Protein AF-A0A0Q7YB09-F1 (afdb_monomer_lite)

pLDDT: mean 86.21, std 12.87, range [39.22, 96.62]

Radius of gyration: 29.35 Å; chains: 1; bounding box: 60×36×76 Å

Foldseek 3Di:
DFLVVVCVVLVHDSVVVVVCCVLVLADFDDDDPTTHGDPVRVVSSVQVSVCVVLVHDPVLSSVLVVQLVVDPDPVSNVVSVVVSSVVSVVVVVVVVVVVVVVVVQVCLLVVLCVVDPVPPPPDDQPQDPLLLLLLVVVVVPDDQPRSCVVSVHDSVVNVVSFVVLCVSSVHDGSVSSSVSCVVVVVDDD

Secondary structure (DSSP, 8-state):
--HHHHHHHHT--HHHHHHHHHTTS---EEETTEEE--HHHHHHHHHHHHHHHTT--HHHHHHHHHHHHH-SSHHHHHHHHHHHHHHHHHHHHHHHHHHHHHHHHHHHHHHHHHS-S--TTS------HHHHHHHHHHHTT--SHHHHHHTT--HHHHHHHHHHHHHHTT-SSHHHHHHHHHHTTSS--

Sequence (189 aa):
MAIAEMADLFGVTHRTLHFYEEKGLISPHRLGAMRVYGVDCIRRMSIISACREMGLSLASIQELMLQIADAQTQQEADLLFKTALETRKRELASELSTLHRQLQQIRTFTDGVNHGIPRKDECLPALTDQERDCLLLLTEGYKGAPLAERLGISGTQLIDLEEQLIAKLEVANRYQAAAKALILGILTH

Structure (mmCIF, N/CA/C/O backbone):
data_AF-A0A0Q7YB09-F1
#
_entry.id   AF-A0A0Q7YB09-F1
#
loop_
_atom_site.group_PDB
_atom_site.id
_atom_site.type_symbol
_atom_site.label_atom_id
_atom_site.label_alt_id
_atom_site.label_comp_id
_atom_site.label_asym_id
_atom_site.label_entity_id
_atom_site.label_seq_id
_atom_site.pdbx_PDB_ins_code
_atom_site.Cartn_x
_atom_site.Cartn_y
_atom_site.Cartn_z
_atom_site.occupancy
_atom_site.B_iso_or_equiv
_atom_site.auth_seq_id
_atom_site.auth_comp_id
_atom_site.auth_asym_id
_atom_site.auth_atom_id
_atom_site.pdbx_PDB_model_num
ATOM 1 N N . MET A 1 1 ? -23.264 -6.427 21.594 1.00 89.38 1 MET A N 1
ATOM 2 C CA . MET A 1 1 ? -23.641 -7.113 20.341 1.00 89.38 1 MET A CA 1
ATOM 3 C C . MET A 1 1 ? -22.858 -8.405 20.192 1.00 89.38 1 MET A C 1
ATOM 5 O O . MET A 1 1 ? -21.741 -8.489 20.708 1.00 89.38 1 MET A O 1
ATOM 9 N N . ALA A 1 2 ? -23.449 -9.411 19.552 1.00 93.12 2 ALA A N 1
ATOM 10 C CA . ALA A 1 2 ? -22.780 -10.680 19.251 1.00 93.12 2 ALA A CA 1
ATOM 11 C C . ALA A 1 2 ? -21.800 -10.534 18.067 1.00 93.12 2 ALA A C 1
ATOM 13 O O . ALA A 1 2 ? -21.778 -9.509 17.389 1.00 93.12 2 ALA A O 1
ATOM 14 N N . ILE A 1 3 ? -20.986 -11.564 17.806 1.00 92.69 3 ILE A N 1
ATOM 15 C CA . ILE A 1 3 ? -20.007 -11.542 16.702 1.00 92.69 3 ILE A CA 1
ATOM 16 C C . ILE A 1 3 ? -20.653 -11.393 15.319 1.00 92.69 3 ILE A C 1
ATOM 18 O O . ILE A 1 3 ? -20.106 -10.677 14.489 1.00 92.69 3 ILE A O 1
ATOM 22 N N . ALA A 1 4 ? -21.815 -12.016 15.097 1.00 93.44 4 ALA A N 1
ATOM 23 C CA . ALA A 1 4 ? -22.544 -11.929 13.832 1.00 93.44 4 ALA A CA 1
ATOM 24 C C . ALA A 1 4 ? -23.038 -10.501 13.568 1.00 93.44 4 ALA A C 1
ATOM 26 O O . ALA A 1 4 ? -22.717 -9.919 12.542 1.00 93.44 4 ALA A O 1
ATOM 27 N N . GLU A 1 5 ? -23.693 -9.884 14.555 1.00 94.25 5 GLU A N 1
ATOM 28 C CA . GLU A 1 5 ? -24.150 -8.489 14.470 1.00 94.25 5 GLU A CA 1
ATOM 29 C C . GLU A 1 5 ? -22.991 -7.517 14.205 1.00 94.25 5 GLU A C 1
ATOM 31 O O . GLU A 1 5 ? -23.117 -6.598 13.403 1.00 94.25 5 GLU A O 1
ATOM 36 N N . MET A 1 6 ? -21.846 -7.727 14.864 1.00 94.06 6 MET A N 1
ATOM 37 C CA . MET A 1 6 ? -20.648 -6.908 14.663 1.00 94.06 6 MET A CA 1
ATOM 38 C C . MET A 1 6 ? -20.078 -7.070 13.247 1.00 94.06 6 MET A C 1
ATOM 40 O O . MET A 1 6 ? -19.637 -6.100 12.634 1.00 94.06 6 MET A O 1
ATOM 44 N N . ALA A 1 7 ? -20.060 -8.300 12.739 1.00 94.62 7 ALA A N 1
ATOM 45 C CA . ALA A 1 7 ? -19.576 -8.624 11.406 1.00 94.62 7 ALA A CA 1
ATOM 46 C C . ALA A 1 7 ? -20.457 -7.986 10.328 1.00 94.62 7 ALA A C 1
ATOM 48 O O . ALA A 1 7 ? -19.935 -7.305 9.446 1.00 94.62 7 ALA A O 1
ATOM 49 N N . ASP A 1 8 ? -21.775 -8.124 10.466 1.00 95.56 8 ASP A N 1
ATOM 50 C CA . ASP A 1 8 ? -22.757 -7.548 9.550 1.00 95.56 8 ASP A CA 1
ATOM 51 C C . ASP A 1 8 ? -22.710 -6.014 9.564 1.00 95.56 8 ASP A C 1
ATOM 53 O O . ASP A 1 8 ? -22.704 -5.387 8.506 1.00 95.56 8 ASP A O 1
ATOM 57 N N . LEU A 1 9 ? -22.592 -5.400 10.748 1.00 94.38 9 LEU A N 1
ATOM 58 C CA . LEU A 1 9 ? -22.543 -3.943 10.902 1.00 94.38 9 LEU A CA 1
ATOM 59 C C . LEU A 1 9 ? -21.358 -3.301 10.166 1.00 94.38 9 LEU A C 1
ATOM 61 O O . LEU A 1 9 ? -21.499 -2.218 9.604 1.00 94.38 9 LEU A O 1
ATOM 65 N N . PHE A 1 10 ? -20.193 -3.952 10.183 1.00 93.94 10 PHE A N 1
ATOM 66 C CA . PHE A 1 10 ? -18.971 -3.446 9.549 1.00 93.94 10 PHE A CA 1
ATOM 67 C C . PHE A 1 10 ? -18.668 -4.112 8.199 1.00 93.94 10 PHE A C 1
ATOM 69 O O . PHE A 1 10 ? -17.625 -3.836 7.608 1.00 93.94 10 PHE A O 1
ATOM 76 N N . GLY A 1 11 ? -19.543 -4.999 7.713 1.00 93.75 11 GLY A N 1
ATOM 77 C CA . GLY A 1 11 ? -19.341 -5.734 6.462 1.00 93.75 11 GLY A CA 1
ATOM 78 C C . GLY A 1 11 ? -18.066 -6.585 6.448 1.00 93.75 11 GLY A C 1
ATOM 79 O O . GLY A 1 11 ? -17.420 -6.724 5.408 1.00 93.75 11 GLY A O 1
ATOM 80 N N . VAL A 1 12 ? -17.658 -7.126 7.599 1.00 94.00 12 VAL A N 1
ATOM 81 C CA . VAL A 1 12 ? -16.441 -7.939 7.747 1.00 94.00 12 VAL A CA 1
ATOM 82 C C . VAL A 1 12 ? -16.778 -9.374 8.121 1.00 94.00 12 VAL A C 1
ATOM 84 O O . VAL A 1 12 ? -17.826 -9.666 8.675 1.00 94.00 12 VAL A O 1
ATOM 87 N N . THR A 1 13 ? -15.863 -10.305 7.863 1.00 94.69 13 THR A N 1
ATOM 88 C CA . THR A 1 13 ? -16.074 -11.705 8.257 1.00 94.69 13 THR A CA 1
ATOM 89 C C . THR A 1 13 ? -15.804 -11.920 9.750 1.00 94.69 13 THR A C 1
ATOM 91 O O . THR A 1 13 ? -15.009 -11.202 10.361 1.00 94.69 13 THR A O 1
ATOM 94 N N . HIS A 1 14 ? -16.354 -12.993 10.330 1.00 94.88 14 HIS A N 1
ATOM 95 C CA . HIS A 1 14 ? -15.996 -13.419 11.693 1.00 94.88 14 HIS A CA 1
ATOM 96 C C . HIS A 1 14 ? -14.483 -13.645 11.840 1.00 94.88 14 HIS A C 1
ATOM 98 O O . HIS A 1 14 ? -13.890 -13.291 12.857 1.00 94.88 14 HIS A O 1
ATOM 104 N N . ARG A 1 15 ? -13.838 -14.184 10.794 1.00 94.56 15 ARG A N 1
ATOM 105 C CA . ARG A 1 15 ? -12.382 -14.376 10.748 1.00 94.56 15 ARG A CA 1
ATOM 106 C C . ARG A 1 15 ? -11.638 -13.047 10.879 1.00 94.56 15 ARG A C 1
ATOM 108 O O . ARG A 1 15 ? -10.638 -12.990 11.583 1.00 94.56 15 ARG A O 1
ATOM 115 N N . THR A 1 16 ? -12.129 -11.987 10.242 1.00 93.31 16 THR A N 1
ATOM 116 C CA . THR A 1 16 ? -11.556 -10.639 10.351 1.00 93.31 16 THR A CA 1
ATOM 117 C C . THR A 1 16 ? -11.673 -10.099 11.776 1.00 93.31 16 THR A C 1
ATOM 119 O O . THR A 1 16 ? -10.701 -9.560 12.296 1.00 93.31 16 THR A O 1
ATOM 122 N N . LEU A 1 17 ? -12.819 -10.293 12.436 1.00 93.69 17 LEU A N 1
ATOM 123 C CA . LEU A 1 17 ? -12.999 -9.883 13.832 1.00 93.69 17 LEU A CA 1
ATOM 124 C C . LEU A 1 17 ? -12.071 -10.648 14.784 1.00 93.69 17 LEU A C 1
ATOM 126 O O . LEU A 1 17 ? -11.460 -10.032 15.652 1.00 93.69 17 LEU A O 1
ATOM 130 N N . HIS A 1 18 ? -11.916 -11.963 14.604 1.00 93.38 18 HIS A N 1
ATOM 131 C CA . HIS A 1 18 ? -10.950 -12.748 15.381 1.00 93.38 18 HIS A CA 1
ATOM 132 C C . HIS A 1 18 ? -9.518 -12.290 15.146 1.00 93.38 18 HIS A C 1
ATOM 134 O O . HIS A 1 18 ? -8.753 -12.137 16.088 1.00 93.38 18 HIS A O 1
ATOM 140 N N . PHE A 1 19 ? -9.168 -12.001 13.901 1.00 92.81 19 PHE A N 1
ATOM 141 C CA . PHE A 1 19 ? -7.850 -11.490 13.575 1.00 92.81 19 PHE A CA 1
ATOM 142 C C . PHE A 1 19 ? -7.581 -10.116 14.214 1.00 92.81 19 PHE A C 1
ATOM 144 O O . PHE A 1 19 ? -6.486 -9.869 14.710 1.00 92.81 19 PHE A O 1
ATOM 151 N N . TYR A 1 20 ? -8.572 -9.223 14.269 1.00 93.50 20 TYR A N 1
ATOM 152 C CA . TYR A 1 20 ? -8.436 -7.948 14.981 1.00 93.50 20 TYR A CA 1
ATOM 153 C C . TYR A 1 20 ? -8.354 -8.121 16.502 1.00 93.50 20 TYR A C 1
ATOM 155 O O . TYR A 1 20 ? -7.629 -7.370 17.151 1.00 93.50 20 TYR A O 1
ATOM 163 N N . GLU A 1 21 ? -9.041 -9.117 17.065 1.00 92.44 21 GLU A N 1
ATOM 164 C CA . GLU A 1 21 ? -8.891 -9.520 18.471 1.00 92.44 21 GLU A CA 1
ATOM 165 C C . GLU A 1 21 ? -7.461 -10.018 18.746 1.00 92.44 21 GLU A C 1
ATOM 167 O O . GLU A 1 21 ? -6.806 -9.528 19.661 1.00 92.44 21 GLU A O 1
ATOM 172 N N . GLU A 1 22 ? -6.927 -10.910 17.906 1.00 91.94 22 GLU A N 1
ATOM 173 C CA . GLU A 1 22 ? -5.553 -11.429 18.009 1.00 91.94 22 GLU A CA 1
ATOM 174 C C . GLU A 1 22 ? -4.489 -10.330 17.886 1.00 91.94 22 GLU A C 1
ATOM 176 O O . GLU A 1 22 ? -3.437 -10.401 18.520 1.00 91.94 22 GLU A O 1
ATOM 181 N N . LYS A 1 23 ? -4.755 -9.296 17.081 1.00 89.38 23 LYS A N 1
ATOM 182 C CA . LYS A 1 23 ? -3.875 -8.129 16.925 1.00 89.38 23 LYS A CA 1
ATOM 183 C C . LYS A 1 23 ? -4.052 -7.069 18.015 1.00 89.38 23 LYS A C 1
ATOM 185 O O . LYS A 1 23 ? -3.394 -6.035 17.950 1.00 89.38 23 LYS A O 1
ATOM 190 N N . GLY A 1 24 ? -4.926 -7.295 18.999 1.00 89.81 24 GLY A N 1
ATOM 191 C CA . GLY A 1 24 ? -5.198 -6.336 20.076 1.00 89.81 24 GLY A CA 1
ATOM 192 C C . GLY A 1 24 ? -5.884 -5.051 19.598 1.00 89.81 24 GLY A C 1
ATOM 193 O O . GLY A 1 24 ? -5.914 -4.046 20.308 1.00 89.81 24 GLY A O 1
ATOM 194 N N . LEU A 1 25 ? -6.438 -5.055 18.384 1.00 90.81 25 LEU A N 1
ATOM 195 C CA . LEU A 1 25 ? -7.141 -3.907 17.821 1.00 90.81 25 LEU A CA 1
ATOM 196 C C . LEU A 1 25 ? -8.531 -3.751 18.432 1.00 90.81 25 LEU A C 1
ATOM 198 O O . LEU A 1 25 ? -9.004 -2.626 18.578 1.00 90.81 25 LEU A O 1
ATOM 202 N N . ILE A 1 26 ? -9.161 -4.858 18.823 1.00 92.62 26 ILE A N 1
ATOM 203 C CA . ILE A 1 26 ? -10.440 -4.884 19.533 1.00 92.62 26 ILE A CA 1
ATOM 204 C C . ILE A 1 26 ? -10.379 -5.876 20.693 1.00 92.62 26 ILE A C 1
ATOM 206 O O . ILE A 1 26 ? -9.736 -6.915 20.588 1.00 92.62 26 ILE A O 1
ATOM 210 N N . SER A 1 27 ? -11.100 -5.574 21.771 1.00 91.50 27 SER A N 1
ATOM 211 C CA . SER A 1 27 ? -11.099 -6.388 22.992 1.00 91.50 27 SER A CA 1
ATOM 212 C C . SER A 1 27 ? -12.538 -6.691 23.423 1.00 91.50 27 SER A C 1
ATOM 214 O O . SER A 1 27 ? -13.100 -5.974 24.258 1.00 91.50 27 SER A O 1
ATOM 216 N N . PRO A 1 28 ? -13.189 -7.711 22.829 1.00 92.56 28 PRO A N 1
ATOM 217 C CA . PRO A 1 28 ? -14.539 -8.096 23.216 1.00 92.56 28 PRO A CA 1
ATOM 218 C C . PRO A 1 28 ? -14.565 -8.662 24.637 1.00 92.56 28 PRO A C 1
ATOM 220 O O . PRO A 1 28 ? -13.621 -9.302 25.097 1.00 92.56 28 PRO A O 1
ATOM 223 N N . HIS A 1 29 ? -15.686 -8.470 25.322 1.00 92.25 29 HIS A N 1
ATOM 224 C CA . HIS A 1 29 ? -15.932 -9.094 26.618 1.00 92.25 29 HIS A CA 1
ATOM 225 C C . HIS A 1 29 ? -16.456 -10.515 26.408 1.00 92.25 29 HIS A C 1
ATOM 227 O O . HIS A 1 29 ? -17.055 -10.819 25.375 1.00 92.25 29 HIS A O 1
ATOM 233 N N . ARG A 1 30 ? -16.248 -11.404 27.380 1.00 90.88 30 ARG A N 1
ATOM 234 C CA . ARG A 1 30 ? -16.788 -12.768 27.329 1.00 90.88 30 ARG A CA 1
ATOM 235 C C . ARG A 1 30 ? -17.925 -12.924 28.327 1.00 90.88 30 ARG A C 1
ATOM 237 O O . ARG A 1 30 ? -17.743 -12.686 29.515 1.00 90.88 30 ARG A O 1
ATOM 244 N N . LEU A 1 31 ? -19.083 -13.349 27.833 1.00 90.12 31 LEU A N 1
ATOM 245 C CA . LEU A 1 31 ? -20.226 -13.789 28.631 1.00 90.12 31 LEU A CA 1
ATOM 246 C C . LEU A 1 31 ? -20.380 -15.297 28.415 1.00 90.12 31 LEU A C 1
ATOM 248 O O . LEU A 1 31 ? -20.936 -15.753 27.414 1.00 90.12 31 LEU A O 1
ATOM 252 N N . GLY A 1 32 ? -19.784 -16.075 29.324 1.00 90.19 32 GLY A N 1
ATOM 253 C CA . GLY A 1 32 ? -19.618 -17.519 29.159 1.00 90.19 32 GLY A CA 1
ATOM 254 C C . GLY A 1 32 ? -18.748 -17.843 27.941 1.00 90.19 32 GLY A C 1
ATOM 255 O O . GLY A 1 32 ? -17.608 -17.389 27.842 1.00 90.19 32 GLY A O 1
ATOM 256 N N . ALA A 1 33 ? -19.298 -18.608 26.996 1.00 87.31 33 ALA A N 1
ATOM 257 C CA . ALA A 1 33 ? -18.631 -18.939 25.735 1.00 87.31 33 ALA A CA 1
ATOM 258 C C . ALA A 1 33 ? -18.785 -17.855 24.647 1.00 87.31 33 ALA A C 1
ATOM 260 O O . ALA A 1 33 ? -18.117 -17.922 23.614 1.00 87.31 33 ALA A O 1
ATOM 261 N N . MET A 1 34 ? -19.659 -16.860 24.850 1.00 88.38 34 MET A N 1
ATOM 262 C CA . MET A 1 34 ? -20.001 -15.878 23.821 1.00 88.38 34 MET A CA 1
ATOM 263 C C . MET A 1 34 ? -19.153 -14.608 23.930 1.00 88.38 34 MET A C 1
ATOM 265 O O . MET A 1 34 ? -18.986 -14.043 25.012 1.00 88.38 34 MET A O 1
ATOM 269 N N . ARG A 1 35 ? -18.654 -14.125 22.784 1.00 90.81 35 ARG A N 1
ATOM 270 C CA . ARG A 1 35 ? -18.026 -12.802 22.659 1.00 90.81 35 ARG A CA 1
ATOM 271 C C . ARG A 1 35 ? -19.097 -11.728 22.551 1.00 90.81 35 ARG A C 1
ATOM 273 O O . ARG A 1 35 ? -19.989 -11.824 21.710 1.00 90.81 35 ARG A O 1
ATOM 280 N N . VAL A 1 36 ? -18.963 -10.697 23.371 1.00 93.12 36 VAL A N 1
ATOM 281 C CA . VAL A 1 36 ? -19.842 -9.537 23.396 1.00 93.12 36 VAL A CA 1
ATOM 282 C C . VAL A 1 36 ? -19.013 -8.294 23.120 1.00 93.12 36 VAL A C 1
ATOM 284 O O . VAL A 1 36 ? -18.123 -7.923 23.884 1.00 93.12 36 VAL A O 1
ATOM 287 N N . TYR A 1 37 ? -19.315 -7.651 21.999 1.00 92.56 37 TYR A N 1
ATOM 288 C CA . TYR A 1 37 ? -18.698 -6.397 21.593 1.00 92.56 37 TYR A CA 1
ATOM 289 C C . TYR A 1 37 ? -19.506 -5.246 22.198 1.00 92.56 37 TYR A C 1
ATOM 291 O O . TYR A 1 37 ? -20.724 -5.150 22.001 1.00 92.56 37 TYR A O 1
ATOM 299 N N . GLY A 1 38 ? -18.828 -4.425 22.997 1.00 93.50 38 GLY A N 1
ATOM 300 C CA . GLY A 1 38 ? -19.380 -3.213 23.598 1.00 93.50 38 GLY A CA 1
ATOM 301 C C . GLY A 1 38 ? -19.179 -1.986 22.711 1.00 93.50 38 GLY A C 1
ATOM 302 O O . GLY A 1 38 ? -18.614 -2.072 21.620 1.00 93.50 38 GLY A O 1
ATOM 303 N N . VAL A 1 39 ? -19.601 -0.825 23.212 1.00 92.88 39 VAL A N 1
ATOM 304 C CA . VAL A 1 39 ? -19.512 0.457 22.492 1.00 92.88 39 VAL A CA 1
ATOM 305 C C . VAL A 1 39 ? -18.071 0.802 22.109 1.00 92.88 39 VAL A C 1
ATOM 307 O O . VAL A 1 39 ? -17.836 1.292 21.007 1.00 92.88 39 VAL A O 1
ATOM 310 N N . ASP A 1 40 ? -17.093 0.483 22.956 1.00 90.88 40 ASP A N 1
ATOM 311 C CA . ASP A 1 40 ? -15.680 0.758 22.671 1.00 90.88 40 ASP A CA 1
ATOM 312 C C . ASP A 1 40 ? -15.158 -0.042 21.475 1.00 90.88 40 ASP A C 1
ATOM 314 O O . ASP A 1 40 ? -14.423 0.486 20.643 1.00 90.88 40 ASP A O 1
ATOM 318 N N . CYS A 1 41 ? -15.590 -1.299 21.331 1.00 93.31 41 CYS A N 1
ATOM 319 C CA . CYS A 1 41 ? -15.244 -2.114 20.166 1.00 93.31 41 CYS A CA 1
ATOM 320 C C . CYS A 1 41 ? -15.832 -1.523 18.881 1.00 93.31 41 CYS A C 1
ATOM 322 O O . CYS A 1 41 ? -15.154 -1.516 17.858 1.00 93.31 41 CYS A O 1
ATOM 324 N N . ILE A 1 42 ? -17.062 -1.000 18.942 1.00 93.69 42 ILE A N 1
ATOM 325 C CA . ILE A 1 42 ? -17.715 -0.332 17.808 1.00 93.69 42 ILE A CA 1
ATOM 326 C C . 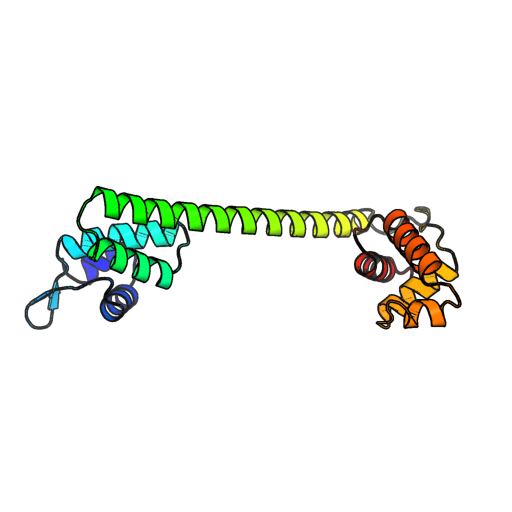ILE A 1 42 ? -16.930 0.922 17.425 1.00 93.69 42 ILE A C 1
ATOM 328 O O . ILE A 1 42 ? -16.555 1.063 16.268 1.00 93.69 42 ILE A O 1
ATOM 332 N N . ARG A 1 43 ? -16.604 1.790 18.394 1.00 91.94 43 ARG A N 1
ATOM 333 C CA . ARG A 1 43 ? -15.820 3.012 18.147 1.00 91.94 43 ARG A CA 1
ATOM 334 C C . ARG A 1 43 ? -14.468 2.698 17.509 1.00 91.94 43 ARG A C 1
ATOM 336 O O . ARG A 1 43 ? -14.103 3.318 16.514 1.00 91.94 43 ARG A O 1
ATOM 343 N N . ARG A 1 44 ? -13.745 1.707 18.042 1.00 92.38 44 ARG A N 1
ATOM 344 C CA . ARG A 1 44 ? -12.456 1.269 17.482 1.00 92.38 44 ARG A CA 1
ATOM 345 C C . ARG A 1 44 ? -12.621 0.719 16.067 1.00 92.38 44 ARG A C 1
ATOM 347 O O . ARG A 1 44 ? -11.836 1.065 15.192 1.00 92.38 44 ARG A O 1
ATOM 354 N N . MET A 1 45 ? -13.660 -0.073 15.815 1.00 94.56 45 MET A N 1
ATOM 355 C CA . MET A 1 45 ? -13.934 -0.615 14.482 1.00 94.56 45 MET A CA 1
ATOM 356 C C . MET A 1 45 ? -14.323 0.446 13.460 1.00 94.56 45 MET A C 1
ATOM 358 O O . MET A 1 45 ? -13.889 0.346 12.317 1.00 94.56 45 MET A O 1
ATOM 362 N N . SER A 1 46 ? -15.044 1.495 13.858 1.00 93.50 46 SER A N 1
ATOM 363 C CA . SER A 1 46 ? -15.315 2.643 12.986 1.00 93.50 46 SER A CA 1
ATOM 364 C C . SER A 1 46 ? -14.024 3.314 12.517 1.00 93.50 46 SER A C 1
ATOM 366 O O . SER A 1 46 ? -13.875 3.584 11.328 1.00 93.50 46 SER A O 1
ATOM 368 N N . ILE A 1 47 ? -13.064 3.514 13.426 1.00 92.44 47 ILE A N 1
ATOM 369 C CA . ILE A 1 47 ? -11.758 4.096 13.088 1.00 92.44 47 ILE A CA 1
ATOM 370 C C . ILE A 1 47 ? -10.976 3.153 12.166 1.00 92.44 47 ILE A C 1
ATOM 372 O O . ILE A 1 47 ? -10.497 3.574 11.115 1.00 92.44 47 ILE A O 1
ATOM 376 N N . ILE A 1 48 ? -10.889 1.866 12.520 1.00 93.88 48 ILE A N 1
ATOM 377 C CA . ILE A 1 48 ? -10.170 0.862 11.721 1.00 93.88 48 ILE A CA 1
ATOM 378 C C . ILE A 1 48 ? -10.752 0.775 10.304 1.00 93.88 48 ILE A C 1
ATOM 380 O O . ILE A 1 48 ? -9.987 0.736 9.341 1.00 93.88 48 ILE A O 1
ATOM 384 N N . SER A 1 49 ? -12.082 0.767 10.161 1.00 93.62 49 SER A N 1
ATOM 385 C CA . SER A 1 49 ? -12.746 0.717 8.853 1.00 93.62 49 SER A CA 1
ATOM 386 C C . SER A 1 49 ? -12.403 1.942 8.009 1.00 93.62 49 SER A C 1
ATOM 388 O O . SER A 1 49 ? -11.923 1.785 6.889 1.00 93.62 49 SER A O 1
ATOM 390 N N . ALA A 1 50 ? -12.537 3.146 8.574 1.00 92.25 50 ALA A N 1
ATOM 391 C CA . ALA A 1 50 ? -12.221 4.389 7.873 1.00 92.25 50 ALA A CA 1
ATOM 392 C C . ALA A 1 50 ? -10.750 4.446 7.424 1.00 92.25 50 ALA A C 1
ATOM 394 O O . ALA A 1 50 ? -10.456 4.776 6.276 1.00 92.25 50 ALA A O 1
ATOM 395 N N . CYS A 1 51 ? -9.808 4.059 8.291 1.00 93.81 51 CYS A N 1
ATOM 396 C CA . CYS A 1 51 ? -8.392 4.012 7.925 1.00 93.81 51 CYS A CA 1
ATOM 397 C C . CYS A 1 51 ? -8.112 2.996 6.809 1.00 93.81 51 CYS A C 1
ATOM 399 O O . CYS A 1 51 ? -7.318 3.270 5.908 1.00 93.81 51 CYS A O 1
ATOM 401 N N . ARG A 1 52 ? -8.762 1.827 6.843 1.00 93.44 52 ARG A N 1
ATOM 402 C CA . ARG A 1 52 ? -8.613 0.812 5.792 1.00 93.44 52 ARG A CA 1
ATOM 403 C C . ARG A 1 52 ? -9.165 1.277 4.451 1.00 93.44 52 ARG A C 1
ATOM 405 O O . ARG A 1 52 ? -8.537 1.005 3.432 1.00 93.44 52 ARG A O 1
ATOM 412 N N . GLU A 1 53 ? -10.294 1.977 4.443 1.00 91.88 53 GLU A N 1
ATOM 413 C CA . GLU A 1 53 ? -10.863 2.578 3.229 1.00 91.88 53 GLU A CA 1
ATOM 414 C C . GLU A 1 53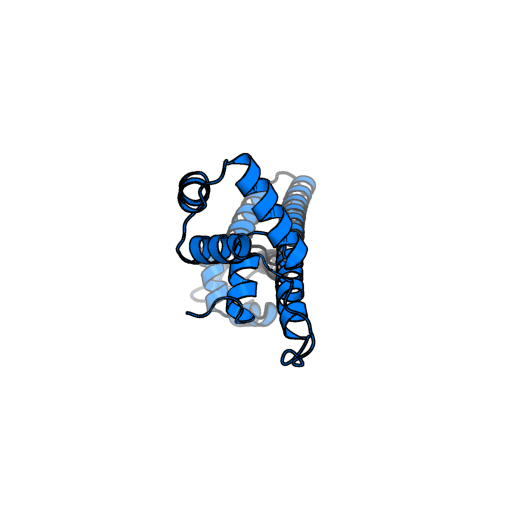 ? -9.931 3.636 2.624 1.00 91.88 53 GLU A C 1
ATOM 416 O O . GLU A 1 53 ? -9.798 3.722 1.407 1.00 91.88 53 GLU A O 1
ATOM 421 N N . MET A 1 54 ? -9.197 4.371 3.464 1.00 93.25 54 MET A N 1
ATOM 422 C CA . MET A 1 54 ? -8.144 5.309 3.042 1.00 93.25 54 MET A CA 1
ATOM 423 C C . MET A 1 54 ? -6.834 4.612 2.620 1.00 93.25 54 MET A C 1
ATOM 425 O O . MET A 1 54 ? -5.842 5.267 2.290 1.00 93.25 54 MET A O 1
ATOM 429 N N . GLY A 1 55 ? -6.804 3.279 2.633 1.00 92.75 55 GLY A N 1
ATOM 430 C CA . GLY A 1 55 ? -5.661 2.482 2.207 1.00 92.75 55 GLY A CA 1
ATOM 431 C C . GLY A 1 55 ? -4.510 2.446 3.209 1.00 92.75 55 GLY A C 1
ATOM 432 O O . GLY A 1 55 ? -3.389 2.138 2.808 1.00 92.75 55 GLY A O 1
ATOM 433 N N . LEU A 1 56 ? -4.742 2.763 4.489 1.00 94.50 56 LEU A N 1
ATOM 434 C CA . LEU A 1 56 ? -3.726 2.549 5.517 1.00 94.50 56 LEU A CA 1
ATOM 435 C C . LEU A 1 56 ? -3.521 1.048 5.733 1.00 94.50 56 LEU A C 1
ATOM 437 O O . LEU A 1 56 ? -4.472 0.260 5.790 1.00 94.50 56 LEU A O 1
ATOM 441 N N . SER A 1 57 ? -2.258 0.656 5.895 1.00 92.69 57 SER A N 1
ATOM 442 C CA . SER A 1 57 ? -1.916 -0.718 6.244 1.00 92.69 57 SER A CA 1
ATOM 443 C C . SER A 1 57 ? -2.394 -1.045 7.659 1.00 92.69 57 SER A C 1
ATOM 445 O O . SER A 1 57 ? -2.462 -0.177 8.531 1.00 92.69 57 SER A O 1
ATOM 447 N N . LEU A 1 58 ? -2.678 -2.320 7.924 1.00 90.81 58 LEU A N 1
ATOM 448 C CA . LEU A 1 58 ? -3.077 -2.738 9.266 1.00 90.81 58 LEU A CA 1
ATOM 449 C C . LEU A 1 58 ? -1.989 -2.473 10.316 1.00 90.81 58 LEU A C 1
ATOM 451 O O . LEU A 1 58 ? -2.319 -2.159 11.453 1.00 90.81 58 LEU A O 1
ATOM 455 N N . ALA A 1 59 ? -0.713 -2.587 9.935 1.00 92.44 59 ALA A N 1
ATOM 456 C CA . ALA A 1 59 ? 0.405 -2.305 10.831 1.00 92.44 59 ALA A CA 1
ATOM 457 C C . ALA A 1 59 ? 0.402 -0.828 11.249 1.00 92.44 59 ALA A C 1
ATOM 459 O O . ALA A 1 59 ? 0.439 -0.526 12.437 1.00 92.44 59 ALA A O 1
ATOM 460 N N . SER A 1 60 ? 0.217 0.079 10.284 1.00 93.62 60 SER A N 1
ATOM 461 C CA . SER A 1 60 ? 0.099 1.519 10.542 1.00 93.62 60 SER A CA 1
ATOM 462 C C . SER A 1 60 ? -1.117 1.849 11.409 1.00 93.62 60 SER A C 1
ATOM 464 O O . SER A 1 60 ? -1.033 2.694 12.293 1.00 93.62 60 SER A O 1
ATOM 466 N N . ILE A 1 61 ? -2.248 1.167 11.190 1.00 94.19 61 ILE A N 1
ATOM 467 C CA . ILE A 1 61 ? -3.441 1.325 12.033 1.00 94.19 61 ILE A CA 1
ATOM 468 C C . ILE A 1 61 ? -3.153 0.853 13.462 1.00 94.19 61 ILE A C 1
ATOM 470 O O . ILE A 1 61 ? -3.559 1.512 14.412 1.00 94.19 61 ILE A O 1
ATOM 474 N N . GLN A 1 62 ? -2.451 -0.268 13.632 1.00 92.75 62 GLN A N 1
ATOM 475 C CA . GLN A 1 62 ? -2.091 -0.782 14.951 1.00 92.75 62 GLN A CA 1
ATOM 476 C C . GLN A 1 62 ? -1.187 0.193 15.711 1.00 92.75 62 GLN A C 1
ATOM 478 O O . GLN A 1 62 ? -1.479 0.505 16.862 1.00 92.75 62 GLN A O 1
ATOM 483 N N . GLU A 1 63 ? -0.143 0.710 15.065 1.00 93.19 63 GLU A N 1
ATOM 484 C CA . GLU A 1 63 ? 0.748 1.721 15.645 1.00 93.19 63 GLU A CA 1
ATOM 485 C C . GLU A 1 63 ? -0.012 2.996 16.020 1.00 93.19 63 GLU A C 1
ATOM 487 O O . GLU A 1 63 ? 0.107 3.477 17.145 1.00 93.19 63 GLU A O 1
ATOM 492 N N . LEU A 1 64 ? -0.862 3.497 15.121 1.00 93.38 64 LEU A N 1
ATOM 493 C CA . LEU A 1 64 ? -1.682 4.678 15.373 1.00 93.38 64 LEU A CA 1
ATOM 494 C C . LEU A 1 64 ? -2.625 4.476 16.565 1.00 93.38 64 LEU A C 1
ATOM 496 O O . LEU A 1 64 ? -2.742 5.346 17.423 1.00 93.38 64 LEU A O 1
ATOM 500 N N . MET A 1 65 ? -3.284 3.318 16.647 1.00 91.50 65 MET A N 1
ATOM 501 C CA . MET A 1 65 ? -4.191 3.002 17.752 1.00 91.50 65 MET A CA 1
ATOM 502 C C . MET A 1 65 ? -3.460 2.852 19.091 1.00 91.50 65 MET A C 1
ATOM 504 O O . MET A 1 65 ? -4.059 3.148 20.123 1.00 91.50 65 MET A O 1
ATOM 508 N N . LEU A 1 66 ? -2.200 2.402 19.089 1.00 91.44 66 LEU A N 1
ATOM 509 C CA . LEU A 1 66 ? -1.353 2.373 20.285 1.00 91.44 66 LEU A CA 1
ATOM 510 C C . LEU A 1 66 ? -0.979 3.793 20.722 1.00 91.44 66 LEU A C 1
ATOM 512 O O . LEU A 1 66 ? -1.212 4.154 21.867 1.00 91.44 66 LEU A O 1
ATOM 516 N N . GLN A 1 67 ? -0.510 4.629 19.795 1.00 92.19 67 GLN A N 1
ATOM 517 C CA . GLN A 1 67 ? -0.165 6.023 20.090 1.00 92.19 67 GLN A CA 1
ATOM 518 C C . GLN A 1 67 ? -1.369 6.824 20.604 1.00 92.19 67 GLN A C 1
ATOM 520 O O . GLN A 1 67 ? -1.242 7.602 21.542 1.00 92.19 67 GLN A O 1
ATOM 525 N N . ILE A 1 68 ? -2.553 6.609 20.023 1.00 90.88 68 ILE A N 1
ATOM 526 C CA . ILE A 1 68 ? -3.798 7.236 20.487 1.00 90.88 68 ILE A CA 1
ATOM 527 C C . ILE A 1 68 ? -4.190 6.735 21.883 1.00 90.88 68 ILE A C 1
ATOM 529 O O . ILE A 1 68 ? -4.757 7.501 22.656 1.00 90.88 68 ILE A O 1
ATOM 533 N N . ALA A 1 69 ? -3.912 5.471 22.216 1.00 87.81 69 ALA A N 1
ATOM 534 C CA . ALA A 1 69 ? -4.188 4.941 23.551 1.00 87.81 69 ALA A CA 1
ATOM 535 C C . ALA A 1 69 ? -3.277 5.559 24.626 1.00 87.81 69 ALA A C 1
ATOM 537 O O . ALA A 1 69 ? -3.724 5.732 25.757 1.00 87.81 69 ALA A O 1
ATOM 538 N N . ASP A 1 70 ? -2.041 5.910 24.260 1.00 91.75 70 ASP A N 1
ATOM 539 C CA . ASP A 1 70 ? -1.061 6.546 25.148 1.00 91.75 70 ASP A CA 1
ATOM 540 C C . ASP A 1 70 ? -1.218 8.079 25.234 1.00 91.75 70 ASP A C 1
ATOM 542 O O . ASP A 1 70 ? -0.637 8.720 26.118 1.00 91.75 70 ASP A O 1
ATOM 546 N N . ALA A 1 71 ? -2.013 8.679 24.341 1.00 91.88 71 ALA A N 1
ATOM 547 C CA . ALA A 1 71 ? -2.260 10.116 24.308 1.00 91.88 71 ALA A CA 1
ATOM 548 C C . ALA A 1 71 ? -2.964 10.598 25.586 1.00 91.88 71 ALA A C 1
ATOM 550 O O . ALA A 1 71 ? -3.971 10.041 26.027 1.00 91.88 71 ALA A O 1
ATOM 551 N N . GLN A 1 72 ? -2.461 11.685 26.169 1.00 92.25 72 GLN A N 1
ATOM 552 C CA . GLN A 1 72 ? -2.968 12.224 27.437 1.00 92.25 72 GLN A CA 1
ATOM 553 C C . GLN A 1 72 ? -4.174 13.146 27.238 1.00 92.25 72 GLN A C 1
ATOM 555 O O . GLN A 1 72 ? -4.932 13.416 28.171 1.00 92.25 72 GLN A O 1
ATOM 560 N N . THR A 1 73 ? -4.352 13.662 26.020 1.00 94.94 73 THR A N 1
ATOM 561 C CA . THR A 1 73 ? -5.440 14.579 25.674 1.00 94.94 73 THR A CA 1
ATOM 562 C C . THR A 1 73 ? -6.061 14.216 24.333 1.00 94.94 73 THR A C 1
ATOM 564 O O . THR A 1 73 ? -5.403 13.671 23.448 1.00 94.94 73 THR A O 1
ATOM 567 N N . GLN A 1 74 ? -7.327 14.598 24.139 1.00 91.12 74 GLN A N 1
ATOM 568 C CA . GLN A 1 74 ? -7.994 14.428 22.845 1.00 91.12 74 GLN A CA 1
ATOM 569 C C . GLN A 1 74 ? -7.267 15.185 21.721 1.00 91.12 74 GLN A C 1
ATOM 571 O O . GLN A 1 74 ? -7.170 14.685 20.609 1.00 91.12 74 GLN A O 1
ATOM 576 N N . GLN A 1 75 ? -6.702 16.361 22.018 1.00 94.31 75 GLN A N 1
ATOM 577 C CA . GLN A 1 75 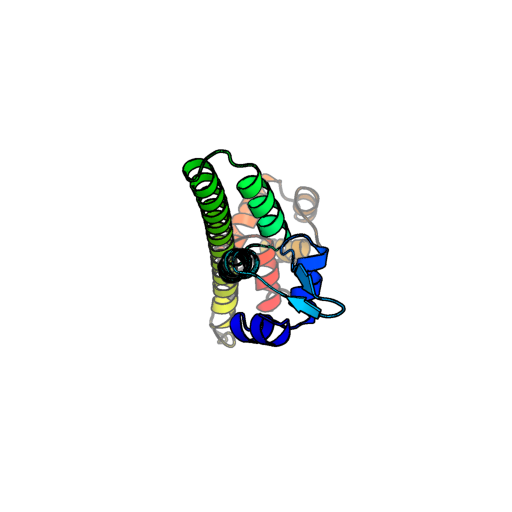? -5.957 17.158 21.039 1.00 94.31 75 GLN A CA 1
ATOM 578 C C . GLN A 1 75 ? -4.707 16.432 20.528 1.00 94.31 75 GLN A C 1
ATOM 580 O O . GLN A 1 75 ? -4.380 16.518 19.346 1.00 94.31 75 GLN A O 1
ATOM 585 N N . GLU A 1 76 ? -4.017 15.707 21.408 1.00 94.62 76 GLU A N 1
ATOM 586 C CA . GLU A 1 76 ? -2.859 14.893 21.046 1.00 94.62 76 GLU A CA 1
ATOM 587 C C . GLU A 1 76 ? -3.268 13.709 20.159 1.00 94.62 76 GLU A C 1
ATOM 589 O O . GLU A 1 76 ? -2.670 13.499 19.103 1.00 94.62 76 GLU A O 1
ATOM 594 N N . ALA A 1 77 ? -4.344 13.002 20.520 1.00 91.62 77 ALA A N 1
ATOM 595 C CA . ALA A 1 77 ? -4.906 11.930 19.698 1.00 91.62 77 ALA A CA 1
ATOM 596 C C . ALA A 1 77 ? -5.325 12.423 18.298 1.00 91.62 77 ALA A C 1
ATOM 598 O O . ALA A 1 77 ? -5.002 11.789 17.290 1.00 91.62 77 ALA A O 1
ATOM 599 N N . ASP A 1 78 ? -5.987 13.581 18.220 1.00 92.88 78 ASP A N 1
ATOM 600 C CA . ASP A 1 78 ? -6.407 14.194 16.957 1.00 92.88 78 ASP A CA 1
ATOM 601 C C . ASP A 1 78 ? -5.198 14.569 16.084 1.00 92.88 78 ASP A C 1
ATOM 603 O O . ASP A 1 78 ? -5.214 14.377 14.863 1.00 92.88 78 ASP A O 1
ATOM 607 N N . LEU A 1 79 ? -4.122 15.075 16.698 1.00 95.12 79 LEU A N 1
ATOM 608 C CA . LEU A 1 79 ? -2.886 15.412 15.996 1.00 95.12 79 LEU A CA 1
ATOM 609 C C . LEU A 1 79 ? -2.178 14.164 15.453 1.00 95.12 79 LEU A C 1
ATOM 611 O O . LEU A 1 79 ? -1.727 14.183 14.303 1.00 95.12 79 LEU A O 1
ATOM 615 N N . LEU A 1 80 ? -2.107 13.082 16.235 1.00 94.31 80 LEU A N 1
ATOM 616 C CA . LEU A 1 80 ? -1.552 11.795 15.798 1.00 94.31 80 LEU A CA 1
ATOM 617 C C . LEU A 1 80 ? -2.326 11.253 14.593 1.00 94.31 80 LEU A C 1
ATOM 619 O O . LEU A 1 80 ? -1.733 10.931 13.560 1.00 94.31 80 LEU A O 1
ATOM 623 N N . PHE A 1 81 ? -3.657 11.250 14.684 1.00 92.62 81 PHE A N 1
ATOM 624 C CA . PHE A 1 81 ? -4.530 10.804 13.602 1.00 92.62 81 PHE A CA 1
ATOM 625 C C . PHE A 1 81 ? -4.345 11.641 12.332 1.00 92.62 81 PHE A C 1
ATOM 627 O O . PHE A 1 81 ? -4.117 11.103 11.246 1.00 92.62 81 PHE A O 1
ATOM 634 N N . LYS A 1 82 ? -4.353 12.973 12.463 1.00 94.19 82 LYS A N 1
ATOM 635 C CA . LYS A 1 82 ? -4.108 13.893 11.345 1.00 94.19 82 LYS A CA 1
ATOM 636 C C . LYS A 1 82 ? -2.741 13.659 10.701 1.00 94.19 82 LYS A C 1
ATOM 638 O O . LYS A 1 82 ? -2.631 13.658 9.476 1.00 94.19 82 LYS A O 1
ATOM 643 N N . THR A 1 83 ? -1.707 13.446 11.509 1.00 95.25 83 THR A N 1
ATOM 644 C CA . THR A 1 83 ? -0.339 13.215 11.024 1.00 95.25 83 THR A CA 1
ATOM 645 C C . THR A 1 83 ? -0.236 11.911 10.236 1.00 95.25 83 THR A C 1
ATOM 647 O O . THR A 1 83 ? 0.391 11.883 9.172 1.00 95.25 83 THR A O 1
ATOM 650 N N . ALA A 1 84 ? -0.893 10.847 10.702 1.00 93.56 84 ALA A N 1
ATOM 651 C CA . ALA A 1 84 ? -0.960 9.581 9.981 1.00 93.56 84 ALA A CA 1
ATOM 652 C C . ALA A 1 84 ? -1.650 9.741 8.614 1.00 93.56 84 ALA A C 1
ATOM 654 O O . ALA A 1 84 ? -1.121 9.291 7.596 1.00 93.56 84 ALA A O 1
ATOM 655 N N . LEU A 1 85 ? -2.779 10.457 8.558 1.00 93.62 85 LEU A N 1
ATOM 656 C CA . LEU A 1 85 ? -3.495 10.698 7.301 1.00 93.62 85 LEU A CA 1
ATOM 657 C C . LEU A 1 85 ? -2.716 11.582 6.321 1.00 93.62 85 LEU A C 1
ATOM 659 O O . LEU A 1 85 ? -2.659 11.271 5.132 1.00 93.62 85 LEU A O 1
ATOM 663 N N . GLU A 1 86 ? -2.068 12.652 6.787 1.00 95.44 86 GLU A N 1
ATOM 664 C CA . GLU A 1 86 ? -1.221 13.487 5.920 1.00 95.44 86 GLU A CA 1
ATOM 665 C C . GLU A 1 86 ? 0.016 12.728 5.419 1.00 95.44 86 GLU A C 1
ATOM 667 O O . GLU A 1 86 ? 0.520 12.996 4.328 1.00 95.44 86 GLU A O 1
ATOM 672 N N . THR A 1 87 ? 0.510 11.751 6.180 1.00 95.19 87 THR A N 1
ATOM 673 C CA . THR A 1 87 ? 1.561 10.841 5.704 1.00 95.19 87 THR A CA 1
ATOM 674 C C . THR A 1 87 ? 1.041 9.956 4.579 1.00 95.19 87 THR A C 1
ATOM 676 O O . THR A 1 87 ? 1.616 9.975 3.491 1.00 95.19 87 THR A O 1
ATOM 679 N N . ARG A 1 88 ? -0.110 9.298 4.769 1.00 94.44 88 ARG A N 1
ATOM 680 C CA . ARG A 1 88 ? -0.717 8.467 3.720 1.00 94.44 88 ARG A CA 1
ATOM 681 C C . ARG A 1 88 ? -1.055 9.264 2.458 1.00 94.44 88 ARG A C 1
ATOM 683 O O . ARG A 1 88 ? -0.822 8.807 1.345 1.00 94.44 88 ARG A O 1
ATOM 690 N N . LYS A 1 89 ? -1.551 10.491 2.611 1.00 95.25 89 LYS A N 1
ATOM 691 C CA . LYS A 1 89 ? -1.821 11.405 1.494 1.00 95.25 89 LYS A CA 1
ATOM 692 C C . LYS A 1 89 ? -0.559 11.739 0.695 1.00 95.25 89 LYS A C 1
ATOM 694 O O . LYS A 1 89 ? -0.616 11.783 -0.532 1.00 95.25 89 LYS A O 1
ATOM 699 N N . ARG A 1 90 ? 0.580 11.955 1.363 1.00 96.06 90 ARG A N 1
ATOM 700 C CA . ARG A 1 90 ? 1.870 12.182 0.688 1.00 96.06 90 ARG A CA 1
ATOM 701 C C . ARG A 1 90 ? 2.345 10.944 -0.068 1.00 96.06 90 ARG A C 1
ATOM 703 O O . ARG A 1 90 ? 2.820 11.082 -1.192 1.00 96.06 90 ARG A O 1
ATOM 710 N N . GLU A 1 91 ? 2.180 9.755 0.508 1.00 94.69 91 GLU A N 1
ATOM 711 C CA . GLU A 1 91 ? 2.476 8.489 -0.177 1.00 94.69 91 GLU A CA 1
ATOM 712 C C . GLU A 1 91 ? 1.637 8.341 -1.448 1.00 94.69 91 GLU A C 1
ATOM 714 O O . GLU A 1 91 ? 2.195 8.154 -2.525 1.00 94.69 91 GLU A O 1
ATOM 719 N N . LEU A 1 92 ? 0.319 8.543 -1.352 1.00 94.94 92 LEU A N 1
ATOM 720 C CA . LEU A 1 92 ? -0.585 8.483 -2.503 1.00 94.94 92 LEU A CA 1
ATOM 721 C C . LEU A 1 92 ? -0.229 9.515 -3.585 1.00 94.94 92 LEU A C 1
ATOM 723 O O . LEU A 1 92 ? -0.292 9.210 -4.772 1.00 94.94 92 LEU A O 1
ATOM 727 N N . ALA A 1 93 ? 0.182 10.728 -3.206 1.00 95.75 93 ALA A N 1
ATOM 728 C CA . ALA A 1 93 ? 0.630 11.739 -4.167 1.00 95.75 93 ALA A CA 1
ATOM 729 C C . ALA A 1 93 ? 1.922 11.323 -4.899 1.00 95.75 93 ALA A C 1
ATOM 731 O O . ALA A 1 93 ? 2.084 11.590 -6.096 1.00 95.75 93 ALA A O 1
ATOM 732 N N . SER A 1 94 ? 2.829 10.643 -4.195 1.00 96.19 94 SER A N 1
ATOM 733 C CA . SER A 1 94 ? 4.033 10.053 -4.784 1.00 96.19 94 SER A CA 1
ATOM 734 C C . SER A 1 94 ? 3.679 8.910 -5.743 1.00 96.19 94 SER A C 1
ATOM 736 O O . SER A 1 94 ? 4.120 8.918 -6.892 1.00 96.19 94 SER A O 1
ATOM 738 N N . GLU A 1 95 ? 2.813 7.983 -5.318 1.00 94.94 95 GLU A N 1
ATOM 739 C CA . GLU A 1 95 ? 2.299 6.880 -6.144 1.00 94.94 95 GLU A CA 1
ATOM 740 C C . GLU A 1 95 ? 1.594 7.393 -7.413 1.00 94.94 95 GLU A C 1
ATOM 742 O O . GLU A 1 95 ? 1.814 6.885 -8.509 1.00 94.94 95 GLU A O 1
ATOM 747 N N . LEU A 1 96 ? 0.797 8.457 -7.310 1.00 96.62 96 LEU A N 1
ATOM 748 C CA . LEU A 1 96 ? 0.157 9.084 -8.467 1.00 96.62 96 LEU A CA 1
ATOM 749 C C . LEU A 1 96 ? 1.196 9.648 -9.443 1.00 96.62 96 LEU A C 1
ATOM 751 O O . LEU A 1 96 ? 1.069 9.481 -10.656 1.00 96.62 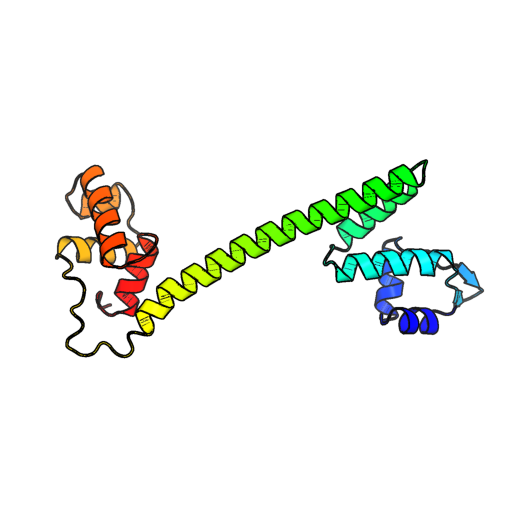96 LEU A O 1
ATOM 755 N N . SER A 1 97 ? 2.249 10.283 -8.927 1.00 95.31 97 SER A N 1
ATOM 756 C CA . SER A 1 97 ? 3.326 10.838 -9.753 1.00 95.31 97 SER A CA 1
ATOM 757 C C . SER A 1 97 ? 4.100 9.742 -10.494 1.00 95.31 97 SER A C 1
ATOM 759 O O . SER A 1 97 ? 4.429 9.904 -11.672 1.00 95.31 97 SER A O 1
ATOM 761 N N . THR A 1 98 ? 4.364 8.603 -9.844 1.00 95.12 98 THR A N 1
ATOM 762 C CA . THR A 1 98 ? 5.029 7.463 -10.492 1.00 95.12 98 THR A CA 1
ATOM 763 C C . THR A 1 98 ? 4.131 6.815 -11.540 1.00 95.12 98 THR A C 1
ATOM 765 O O . THR A 1 98 ? 4.600 6.575 -12.654 1.00 95.12 98 THR A O 1
ATOM 768 N N . LEU A 1 99 ? 2.844 6.616 -11.243 1.00 95.38 99 LEU A N 1
ATOM 769 C CA . LEU A 1 99 ? 1.861 6.096 -12.197 1.00 95.38 99 LEU A CA 1
ATOM 770 C C . LEU A 1 99 ? 1.701 7.018 -13.411 1.00 95.38 99 LEU A C 1
ATOM 772 O O . LEU A 1 99 ? 1.701 6.541 -14.544 1.00 95.38 99 LEU A O 1
ATOM 776 N N . HIS A 1 100 ? 1.636 8.338 -13.214 1.00 93.06 100 HIS A N 1
ATOM 777 C CA . HIS A 1 100 ? 1.611 9.298 -14.321 1.00 93.06 100 HIS A CA 1
ATOM 778 C C . HIS A 1 100 ? 2.860 9.203 -15.196 1.00 93.06 100 HIS A C 1
ATOM 780 O O . HIS A 1 100 ? 2.743 9.183 -16.421 1.00 93.06 100 HIS A O 1
ATOM 786 N N . ARG A 1 101 ? 4.049 9.081 -14.594 1.00 88.38 101 ARG A N 1
ATOM 787 C CA . ARG A 1 101 ? 5.293 8.885 -15.350 1.00 88.38 101 ARG A CA 1
ATOM 788 C C . ARG A 1 101 ? 5.272 7.576 -16.142 1.00 88.38 101 ARG A C 1
ATOM 790 O O . ARG A 1 101 ? 5.674 7.573 -17.301 1.00 88.38 101 ARG A O 1
ATOM 797 N N . GLN A 1 102 ? 4.795 6.484 -15.545 1.00 89.12 102 GLN A N 1
ATOM 798 C CA . GLN A 1 102 ? 4.666 5.189 -16.221 1.00 89.12 102 GLN A CA 1
ATOM 799 C C . GLN A 1 102 ? 3.682 5.262 -17.393 1.00 89.12 102 GLN A C 1
ATOM 801 O O . GLN A 1 102 ? 4.001 4.812 -18.490 1.00 89.12 102 GLN A O 1
ATOM 806 N N . LEU A 1 103 ? 2.520 5.892 -17.202 1.00 89.12 103 LEU A N 1
ATOM 807 C CA . LEU A 1 103 ? 1.547 6.119 -18.272 1.00 89.12 103 LEU A CA 1
ATOM 808 C C . LEU A 1 103 ? 2.126 6.979 -19.397 1.00 89.12 103 LEU A C 1
ATOM 810 O O . LEU A 1 103 ? 1.912 6.668 -20.565 1.00 89.12 103 LEU A O 1
ATOM 814 N N . GLN A 1 104 ? 2.882 8.029 -19.069 1.00 83.38 104 GLN A N 1
ATOM 815 C CA . GLN A 1 104 ? 3.551 8.857 -20.071 1.00 83.38 104 GLN A CA 1
ATOM 816 C C . GLN A 1 104 ? 4.587 8.051 -20.861 1.00 83.38 104 GLN A C 1
ATOM 818 O O . GLN A 1 104 ? 4.608 8.141 -22.083 1.00 83.38 104 GLN A O 1
ATOM 823 N N . GLN A 1 105 ? 5.392 7.219 -20.192 1.00 80.88 105 GLN A N 1
ATOM 824 C CA . GLN A 1 105 ? 6.334 6.321 -20.866 1.00 80.88 105 GLN A CA 1
ATOM 825 C C . GLN A 1 105 ? 5.604 5.373 -21.820 1.00 80.88 105 GLN A C 1
ATOM 827 O O . GLN A 1 105 ? 5.988 5.268 -22.981 1.00 80.88 105 GLN A O 1
ATOM 832 N N . ILE A 1 106 ? 4.525 4.733 -21.362 1.00 83.88 106 ILE A N 1
ATOM 833 C CA . ILE A 1 106 ? 3.713 3.841 -22.198 1.00 83.88 106 ILE A CA 1
ATOM 834 C C . ILE A 1 106 ? 3.151 4.591 -23.409 1.00 83.88 106 ILE A C 1
ATOM 836 O O . ILE A 1 106 ? 3.205 4.056 -24.513 1.00 83.88 106 ILE A O 1
ATOM 840 N N . ARG A 1 107 ? 2.657 5.825 -23.241 1.00 77.25 107 ARG A N 1
ATOM 841 C CA . ARG A 1 107 ? 2.169 6.655 -24.356 1.00 77.25 107 ARG A CA 1
ATOM 842 C C . ARG A 1 107 ? 3.265 6.961 -25.365 1.00 77.25 107 ARG A C 1
ATOM 844 O O . ARG A 1 107 ? 3.085 6.632 -26.523 1.00 77.25 107 ARG A O 1
ATOM 851 N N . THR A 1 108 ? 4.427 7.457 -24.936 1.00 71.50 108 THR A N 1
ATOM 852 C CA . THR A 1 108 ? 5.561 7.719 -25.843 1.00 71.50 108 THR A CA 1
ATOM 853 C C . THR A 1 108 ? 5.954 6.477 -26.650 1.00 71.50 108 THR A C 1
ATOM 855 O O . THR A 1 108 ? 6.260 6.570 -27.836 1.00 71.50 108 THR A O 1
ATOM 858 N N . PHE A 1 109 ? 5.900 5.297 -26.030 1.00 69.69 109 PHE A N 1
ATOM 859 C CA . PHE A 1 109 ? 6.146 4.039 -26.729 1.00 69.69 109 PHE A CA 1
ATOM 860 C C . PHE A 1 109 ? 5.010 3.622 -27.668 1.00 69.69 109 PHE A C 1
ATOM 862 O O . PHE A 1 109 ? 5.280 3.150 -28.766 1.00 69.69 109 PHE A O 1
ATOM 869 N N . THR A 1 110 ? 3.754 3.784 -27.252 1.00 67.69 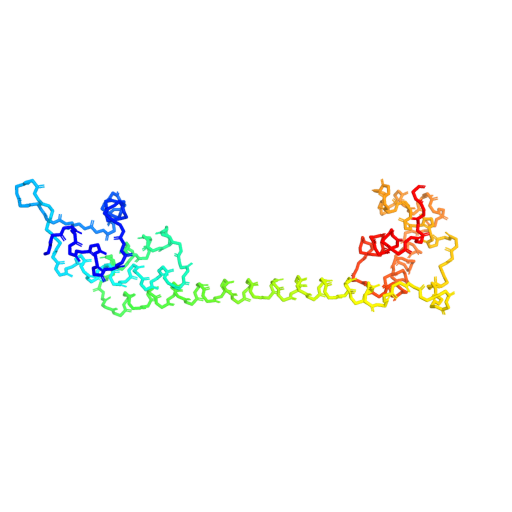110 THR A N 1
ATOM 870 C CA . THR A 1 110 ? 2.575 3.335 -28.011 1.00 67.69 110 THR A CA 1
ATOM 871 C C . THR A 1 110 ? 2.222 4.290 -29.146 1.00 67.69 110 THR A C 1
ATOM 873 O O . THR A 1 110 ? 1.789 3.840 -30.198 1.00 67.69 110 THR A O 1
ATOM 876 N N . ASP A 1 111 ? 2.444 5.592 -28.993 1.00 63.50 111 ASP A N 1
ATOM 877 C CA . ASP A 1 111 ? 2.266 6.574 -30.066 1.00 63.50 111 ASP A CA 1
ATOM 878 C C . ASP A 1 111 ? 3.266 6.312 -31.205 1.00 63.50 111 ASP A C 1
ATOM 880 O O . ASP A 1 111 ? 2.910 6.430 -32.373 1.00 63.50 111 ASP A O 1
ATOM 884 N N . GLY A 1 112 ? 4.453 5.780 -30.881 1.00 53.25 112 GLY A N 1
ATOM 885 C CA . GLY A 1 112 ? 5.381 5.216 -31.866 1.00 53.25 112 GLY A CA 1
ATOM 886 C C . GLY A 1 112 ? 4.910 3.919 -32.547 1.00 53.25 112 GLY A C 1
ATOM 887 O O . GLY A 1 112 ? 5.509 3.521 -33.538 1.00 53.25 112 GLY A O 1
ATOM 888 N N . VAL A 1 113 ? 3.861 3.260 -32.039 1.00 48.66 113 VAL A N 1
ATOM 889 C CA . VAL A 1 113 ? 3.220 2.061 -32.626 1.00 48.66 113 VAL A CA 1
ATOM 890 C C . VAL A 1 113 ? 1.904 2.419 -33.344 1.00 48.66 113 VAL A C 1
ATOM 892 O O . VAL A 1 113 ? 1.513 1.739 -34.290 1.00 48.66 113 VAL A O 1
ATOM 895 N N . ASN A 1 114 ? 1.228 3.499 -32.931 1.00 41.88 114 ASN A N 1
ATOM 896 C CA . ASN A 1 114 ? -0.017 4.007 -33.522 1.00 41.88 114 ASN A CA 1
ATOM 897 C C . ASN A 1 114 ? 0.186 4.864 -34.783 1.00 41.88 114 ASN A C 1
ATOM 899 O O . ASN A 1 114 ? -0.796 5.193 -35.453 1.00 41.88 114 ASN A O 1
ATOM 903 N N . HIS A 1 115 ? 1.427 5.140 -35.191 1.00 45.88 115 HIS A N 1
ATOM 904 C CA . HIS A 1 115 ? 1.752 5.231 -36.621 1.00 45.88 115 HIS A CA 1
ATOM 905 C C . HIS A 1 115 ? 1.674 3.816 -37.208 1.00 45.88 115 HIS A C 1
ATOM 907 O O . HIS A 1 115 ? 2.663 3.120 -37.425 1.00 45.88 115 HIS A O 1
ATOM 913 N N . GLY A 1 116 ? 0.430 3.334 -37.287 1.00 39.22 116 GLY A N 1
ATOM 914 C CA . GLY A 1 116 ? 0.113 1.935 -37.502 1.00 39.22 116 GLY A CA 1
ATOM 915 C C . GLY A 1 116 ? 0.703 1.438 -38.800 1.00 39.22 116 GLY A C 1
ATOM 916 O O . GLY A 1 116 ? 0.607 2.161 -39.776 1.00 39.22 116 GLY A O 1
ATOM 917 N N . ILE A 1 117 ? 1.248 0.214 -38.787 1.00 43.28 117 ILE A N 1
ATOM 918 C CA . ILE A 1 117 ? 1.812 -0.491 -39.951 1.00 43.28 117 ILE A CA 1
ATOM 919 C C . ILE A 1 117 ? 2.611 0.498 -40.804 1.00 43.28 117 ILE A C 1
ATOM 921 O O . ILE A 1 117 ? 1.980 1.084 -41.685 1.00 43.28 117 ILE A O 1
ATOM 925 N N . PRO A 1 118 ? 3.929 0.695 -40.586 1.00 42.03 118 PRO A N 1
ATOM 926 C CA . PRO A 1 118 ? 4.683 1.739 -41.274 1.00 42.03 118 PRO A CA 1
ATOM 927 C C . PRO A 1 118 ? 4.260 1.752 -42.736 1.00 42.03 118 PRO A C 1
ATOM 929 O O . PRO A 1 118 ? 4.495 0.788 -43.479 1.00 42.03 118 PRO A O 1
ATOM 932 N N . ARG A 1 119 ? 3.507 2.793 -43.133 1.00 43.16 119 ARG A N 1
ATOM 933 C CA . ARG A 1 119 ? 3.271 3.009 -44.554 1.00 43.16 119 ARG A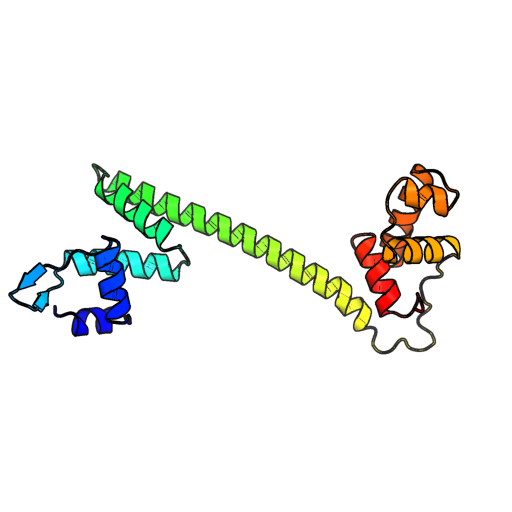 CA 1
ATOM 934 C C . ARG A 1 119 ? 4.677 3.065 -45.109 1.00 43.16 119 ARG A C 1
ATOM 936 O O . ARG A 1 119 ? 5.537 3.695 -44.505 1.00 43.16 119 ARG A O 1
ATOM 943 N N . LYS A 1 120 ? 4.914 2.379 -46.219 1.00 47.12 120 LYS A N 1
ATOM 944 C CA . LYS A 1 120 ? 6.222 2.185 -46.865 1.00 47.12 120 LYS A CA 1
ATOM 945 C C . LYS A 1 120 ? 7.028 3.486 -47.122 1.00 47.12 120 LYS A C 1
ATOM 947 O O . LYS A 1 120 ? 8.146 3.398 -47.609 1.00 47.12 120 LYS A O 1
ATOM 952 N N . ASP A 1 121 ? 6.458 4.641 -46.765 1.00 43.25 121 ASP A N 1
ATOM 953 C CA . ASP A 1 121 ? 6.897 6.016 -46.967 1.00 43.25 121 ASP A CA 1
ATOM 954 C C . ASP A 1 121 ? 7.033 6.853 -45.665 1.00 43.25 121 ASP A C 1
ATOM 956 O O . ASP A 1 121 ? 7.407 8.022 -45.750 1.00 43.25 121 ASP A O 1
ATOM 960 N N . GLU A 1 122 ? 6.770 6.322 -44.458 1.00 47.91 122 GLU A N 1
ATOM 961 C CA . GLU A 1 122 ? 7.301 6.951 -43.235 1.00 47.91 122 GLU A CA 1
ATOM 962 C C . GLU A 1 122 ? 8.792 6.628 -43.185 1.00 47.91 122 GLU A C 1
ATOM 964 O O . GLU A 1 122 ? 9.194 5.519 -42.831 1.00 47.91 122 GLU A O 1
ATOM 969 N N . CYS A 1 123 ? 9.613 7.577 -43.637 1.00 48.12 123 CYS A N 1
ATOM 970 C CA . CYS A 1 123 ? 11.060 7.477 -43.551 1.00 48.12 123 CYS A CA 1
ATOM 971 C C . CYS A 1 123 ? 11.439 7.099 -42.118 1.00 48.12 123 CYS A C 1
ATOM 973 O O . CYS A 1 123 ? 11.367 7.933 -41.214 1.00 48.12 123 CYS A O 1
ATOM 975 N N . LEU A 1 124 ? 11.884 5.851 -41.936 1.00 55.50 124 LEU A N 1
ATOM 976 C CA . LEU A 1 124 ? 12.752 5.466 -40.832 1.00 55.50 124 LEU A CA 1
ATOM 977 C C . LEU A 1 124 ? 13.715 6.635 -40.599 1.00 55.50 124 LEU A C 1
ATOM 979 O O . LEU A 1 124 ? 14.286 7.119 -41.589 1.00 55.50 124 LEU A O 1
ATOM 983 N N . PRO A 1 125 ? 13.884 7.132 -39.358 1.00 62.03 125 PRO A N 1
ATOM 984 C CA . PRO A 1 125 ? 14.886 8.155 -39.113 1.00 62.03 125 PRO A CA 1
ATOM 985 C C . PRO A 1 125 ? 16.181 7.658 -39.749 1.00 62.03 125 PRO A C 1
ATOM 987 O O . PRO A 1 125 ? 16.534 6.488 -39.581 1.00 62.03 125 PRO A O 1
ATOM 990 N N . ALA A 1 126 ? 16.813 8.495 -40.575 1.00 70.62 126 ALA A N 1
ATOM 991 C CA . ALA A 1 126 ? 18.026 8.122 -41.285 1.00 70.62 126 ALA A CA 1
ATOM 992 C C . ALA A 1 126 ? 19.132 7.916 -40.244 1.00 70.62 126 ALA A C 1
ATOM 994 O O . ALA A 1 126 ? 19.843 8.849 -39.861 1.00 70.62 126 ALA A O 1
ATOM 995 N N . LEU A 1 127 ? 19.187 6.696 -39.716 1.00 78.88 127 LEU A N 1
ATOM 996 C CA . LEU A 1 127 ? 20.200 6.272 -38.779 1.00 78.88 127 LEU A CA 1
ATOM 997 C C . LEU A 1 127 ? 21.472 6.031 -39.575 1.00 78.88 127 LEU A C 1
ATOM 999 O O . LEU A 1 127 ? 21.447 5.344 -40.602 1.00 78.88 127 LEU A O 1
ATOM 1003 N N . THR A 1 128 ? 22.569 6.617 -39.121 1.00 86.06 128 THR A N 1
ATOM 1004 C CA . THR A 1 128 ? 23.894 6.308 -39.654 1.00 86.06 128 THR A CA 1
ATOM 1005 C C . THR A 1 128 ? 24.269 4.873 -39.287 1.00 86.06 128 THR A C 1
ATOM 1007 O O . THR A 1 128 ? 23.700 4.281 -38.368 1.00 86.06 128 THR A O 1
ATOM 1010 N N . ASP A 1 129 ? 25.242 4.294 -39.989 1.00 83.81 129 ASP A N 1
ATOM 1011 C CA . ASP A 1 129 ? 25.725 2.946 -39.659 1.00 83.81 129 ASP A CA 1
ATOM 1012 C C . ASP A 1 129 ? 26.236 2.888 -38.210 1.00 83.81 129 ASP A C 1
ATOM 1014 O O . ASP A 1 129 ? 25.881 1.989 -37.456 1.00 83.81 129 ASP A O 1
ATOM 1018 N N . GLN A 1 130 ? 26.915 3.951 -37.774 1.00 86.75 130 GLN A N 1
ATOM 1019 C CA . GLN A 1 130 ? 27.402 4.111 -36.407 1.00 86.75 130 GLN A CA 1
ATOM 1020 C C . GLN A 1 130 ? 26.279 4.169 -35.354 1.00 86.75 130 GLN A C 1
ATOM 1022 O O . GLN A 1 130 ? 26.426 3.645 -34.250 1.00 86.75 130 GLN A O 1
ATOM 1027 N N . GLU A 1 131 ? 25.143 4.789 -35.678 1.00 89.25 131 GLU A N 1
ATOM 1028 C CA . GLU A 1 131 ? 23.958 4.807 -34.815 1.00 89.25 131 GLU A CA 1
ATOM 1029 C C . GLU A 1 131 ? 23.320 3.417 -34.698 1.00 89.25 131 GLU A C 1
ATOM 1031 O O . GLU A 1 131 ? 22.915 3.024 -33.601 1.00 89.25 131 GLU A O 1
ATOM 1036 N N . ARG A 1 132 ? 23.267 2.646 -35.795 1.00 88.06 132 ARG A N 1
ATOM 1037 C CA . ARG A 1 132 ? 22.759 1.264 -35.768 1.00 88.06 132 ARG A CA 1
ATOM 1038 C C . ARG A 1 132 ? 23.672 0.343 -34.965 1.00 88.06 132 ARG A C 1
ATOM 1040 O O . ARG A 1 132 ? 23.167 -0.391 -34.118 1.00 88.06 132 ARG A O 1
ATOM 1047 N N . ASP A 1 133 ? 24.984 0.436 -35.165 1.00 88.50 133 ASP A N 1
ATOM 1048 C CA . ASP A 1 133 ? 25.975 -0.340 -34.413 1.00 88.50 133 ASP A CA 1
ATOM 1049 C C . ASP A 1 133 ? 25.899 -0.031 -32.912 1.00 88.50 133 ASP A C 1
ATOM 1051 O O . ASP A 1 133 ? 25.952 -0.934 -32.076 1.00 88.50 133 ASP A O 1
ATOM 1055 N N . CYS A 1 134 ? 25.695 1.242 -32.553 1.00 89.38 134 CYS A N 1
ATOM 1056 C CA . CYS A 1 134 ? 25.490 1.650 -31.166 1.00 89.38 134 CYS A CA 1
ATOM 1057 C C . CYS A 1 134 ? 24.231 1.008 -30.566 1.00 89.38 134 CYS A C 1
ATOM 1059 O O . CYS A 1 134 ? 24.295 0.416 -29.487 1.00 89.38 134 CYS A O 1
ATOM 1061 N N . LEU A 1 135 ? 23.096 1.066 -31.272 1.00 89.69 135 LEU A N 1
ATOM 1062 C CA . LEU A 1 135 ? 21.852 0.441 -30.816 1.00 89.69 135 LEU A CA 1
ATOM 1063 C C . LEU A 1 135 ? 21.993 -1.084 -30.683 1.00 89.69 135 LEU A C 1
ATOM 1065 O O . LEU A 1 135 ? 21.523 -1.638 -29.691 1.00 89.69 135 LEU A O 1
ATOM 1069 N N . LEU A 1 136 ? 22.676 -1.753 -31.616 1.00 89.25 136 LEU A N 1
ATOM 1070 C CA . LEU A 1 136 ? 22.931 -3.195 -31.561 1.00 89.25 136 LEU A CA 1
ATOM 1071 C C . LEU A 1 136 ? 23.773 -3.566 -30.332 1.00 89.25 136 LEU A C 1
ATOM 1073 O O . LEU A 1 136 ? 23.362 -4.397 -29.522 1.00 89.25 136 LEU A O 1
ATOM 1077 N N . LEU A 1 137 ? 24.889 -2.875 -30.106 1.00 89.94 137 LEU A N 1
ATOM 1078 C CA . LEU A 1 137 ? 25.734 -3.101 -28.932 1.00 89.94 137 LEU A CA 1
ATOM 1079 C C . LEU A 1 137 ? 24.996 -2.808 -27.612 1.00 89.94 137 LEU A C 1
ATOM 1081 O O . LEU A 1 137 ? 25.206 -3.508 -26.619 1.00 89.94 137 LEU A O 1
ATOM 1085 N N . LEU A 1 138 ? 24.089 -1.825 -27.588 1.00 89.31 138 LEU A N 1
ATOM 1086 C CA . LEU A 1 138 ? 23.210 -1.589 -26.437 1.00 89.31 138 LEU A CA 1
ATOM 1087 C C . LEU A 1 138 ? 22.269 -2.778 -26.180 1.00 89.31 138 LEU A C 1
ATOM 1089 O O . LEU A 1 138 ? 22.055 -3.129 -25.017 1.00 89.31 138 LEU A O 1
ATOM 1093 N N . THR A 1 139 ? 21.735 -3.425 -27.226 1.00 87.25 139 THR A N 1
ATOM 1094 C CA . THR A 1 139 ? 20.905 -4.641 -27.077 1.00 87.25 139 THR A CA 1
ATOM 1095 C C . THR A 1 139 ? 21.703 -5.854 -26.597 1.00 87.25 139 THR A C 1
ATOM 1097 O O . THR A 1 139 ? 21.169 -6.681 -25.861 1.00 87.25 139 THR A O 1
ATOM 1100 N N . GLU A 1 140 ? 22.995 -5.921 -26.922 1.00 89.00 140 GLU A N 1
ATOM 1101 C CA . GLU A 1 140 ? 23.924 -6.944 -26.424 1.00 89.00 140 GLU A CA 1
ATOM 1102 C C . GLU A 1 140 ? 24.419 -6.676 -24.987 1.00 89.00 140 GLU A C 1
ATOM 1104 O O . GLU A 1 140 ? 25.118 -7.501 -24.398 1.00 89.00 140 GLU A O 1
ATOM 1109 N N . GLY A 1 141 ? 24.055 -5.531 -24.396 1.00 89.06 141 GLY A N 1
ATOM 1110 C CA . GLY A 1 141 ? 24.375 -5.175 -23.012 1.00 89.06 141 GLY A CA 1
ATOM 1111 C C . GLY A 1 141 ? 25.665 -4.368 -22.817 1.00 89.06 141 GLY A C 1
ATOM 1112 O O . GLY A 1 141 ? 26.077 -4.159 -21.670 1.00 89.06 141 GLY A O 1
ATOM 1113 N N . TYR A 1 142 ? 26.297 -3.877 -23.889 1.00 89.38 142 TYR A N 1
ATOM 1114 C CA . TYR A 1 142 ? 27.443 -2.966 -23.779 1.00 89.38 142 TYR A CA 1
ATOM 1115 C C . TYR A 1 142 ? 26.994 -1.576 -23.310 1.00 89.38 142 TYR A C 1
ATOM 1117 O O . TYR A 1 142 ? 25.939 -1.075 -23.688 1.00 89.38 142 TYR A O 1
ATOM 1125 N N . LYS A 1 143 ? 27.808 -0.929 -22.466 1.00 88.00 143 LYS A N 1
ATOM 1126 C CA . LYS A 1 143 ? 27.561 0.431 -21.954 1.00 88.00 143 LYS A CA 1
ATOM 1127 C C . LYS A 1 143 ? 28.868 1.138 -21.607 1.00 88.00 143 LYS A C 1
ATOM 1129 O O . LYS A 1 143 ? 29.826 0.480 -21.212 1.00 88.00 143 LYS A O 1
ATOM 1134 N N . GLY A 1 144 ? 28.883 2.470 -21.653 1.00 88.75 144 GLY A N 1
ATOM 1135 C CA . GLY A 1 144 ? 30.015 3.277 -21.178 1.00 88.75 144 GLY A CA 1
ATOM 1136 C C . GLY A 1 144 ? 31.308 3.026 -21.962 1.00 88.75 144 GLY A C 1
ATOM 1137 O O . GLY A 1 144 ? 31.278 2.932 -23.183 1.00 88.75 144 GLY A O 1
ATOM 1138 N N . ALA A 1 145 ? 32.445 2.910 -21.268 1.00 88.00 145 ALA A N 1
ATOM 1139 C CA . ALA A 1 145 ? 33.754 2.747 -21.911 1.00 88.00 145 ALA A CA 1
ATOM 1140 C C . ALA A 1 145 ? 33.852 1.521 -22.854 1.00 88.00 145 ALA A C 1
ATOM 1142 O O . ALA A 1 145 ? 34.289 1.714 -23.984 1.00 88.00 145 ALA A O 1
ATOM 1143 N N . PRO A 1 146 ? 33.370 0.313 -22.486 1.00 88.62 146 PRO A N 1
ATOM 1144 C CA . PRO A 1 146 ? 33.331 -0.832 -23.406 1.00 88.62 146 PRO A CA 1
ATOM 1145 C C . PRO A 1 146 ? 32.523 -0.604 -24.692 1.00 88.62 146 PRO A C 1
ATOM 1147 O O . PRO A 1 146 ? 32.855 -1.156 -25.737 1.00 88.62 146 PRO A O 1
ATOM 1150 N N . LEU A 1 147 ? 31.454 0.197 -24.621 1.00 90.44 147 LEU A N 1
ATOM 1151 C CA . LEU A 1 147 ? 30.649 0.562 -25.790 1.00 90.44 147 LEU A CA 1
ATOM 1152 C C . LEU A 1 147 ? 31.419 1.534 -26.694 1.00 90.44 147 LEU A C 1
ATOM 1154 O O . LEU A 1 147 ? 31.491 1.322 -27.900 1.00 90.44 147 LEU A O 1
ATOM 1158 N N . ALA A 1 148 ? 32.044 2.557 -26.102 1.00 91.31 148 ALA A N 1
ATOM 1159 C CA . ALA A 1 148 ? 32.860 3.531 -26.826 1.00 91.31 148 ALA A CA 1
ATOM 1160 C C . ALA A 1 148 ? 34.057 2.867 -27.530 1.00 91.31 148 ALA A C 1
ATOM 1162 O O . ALA A 1 148 ? 34.328 3.159 -28.691 1.00 91.31 148 ALA A O 1
ATOM 1163 N N . GLU A 1 149 ? 34.724 1.927 -26.851 1.00 90.50 149 GLU A N 1
ATOM 1164 C CA . GLU A 1 149 ? 35.862 1.174 -27.386 1.00 90.50 149 GLU A CA 1
ATOM 1165 C C . GLU A 1 149 ? 35.471 0.341 -28.611 1.00 90.50 149 GLU A C 1
ATOM 1167 O O . GLU A 1 149 ? 36.150 0.394 -29.635 1.00 90.50 149 GLU A O 1
ATOM 1172 N N . ARG A 1 150 ? 34.340 -0.375 -28.550 1.00 91.56 150 ARG A N 1
ATOM 1173 C CA . ARG A 1 150 ? 33.846 -1.162 -29.690 1.00 91.56 150 ARG A CA 1
ATOM 1174 C C . ARG A 1 150 ? 33.374 -0.321 -30.864 1.00 91.56 150 ARG A C 1
ATOM 1176 O O . ARG A 1 150 ? 33.530 -0.746 -32.002 1.00 91.56 150 ARG A O 1
ATOM 1183 N N . LEU A 1 151 ? 32.826 0.858 -30.588 1.00 90.44 151 LEU A N 1
ATOM 1184 C CA . LEU A 1 151 ? 32.447 1.828 -31.612 1.00 90.44 151 LEU A CA 1
ATOM 1185 C C . LEU A 1 151 ? 33.648 2.627 -32.149 1.00 90.44 151 LEU A C 1
ATOM 1187 O O . LEU A 1 151 ? 33.482 3.404 -33.085 1.00 90.44 151 LEU A O 1
ATOM 1191 N N . GLY A 1 152 ? 34.843 2.465 -31.566 1.00 91.38 152 GLY A N 1
ATOM 1192 C CA . GLY A 1 152 ? 36.052 3.182 -31.973 1.00 91.38 152 GLY A CA 1
ATOM 1193 C C . GLY A 1 152 ? 35.999 4.694 -31.728 1.00 91.38 152 GLY A C 1
ATOM 1194 O O . GLY A 1 152 ? 36.663 5.445 -32.441 1.00 91.38 152 GLY A O 1
ATOM 1195 N N . ILE A 1 153 ? 35.211 5.152 -30.748 1.00 92.56 153 ILE A N 1
ATOM 1196 C CA . ILE A 1 153 ? 34.985 6.576 -30.452 1.00 92.56 153 ILE A CA 1
ATOM 1197 C C . ILE A 1 153 ? 35.386 6.964 -29.033 1.00 92.56 153 ILE A C 1
ATOM 1199 O O . ILE A 1 153 ? 35.520 6.127 -28.140 1.00 92.56 153 ILE A O 1
ATOM 1203 N N . SER A 1 154 ? 35.563 8.266 -28.802 1.00 93.38 154 SER A N 1
ATOM 1204 C CA . SER A 1 154 ? 35.779 8.788 -27.454 1.00 93.38 154 SER A CA 1
ATOM 1205 C C . SER A 1 154 ? 34.502 8.710 -26.610 1.00 93.38 154 SER A C 1
ATOM 1207 O O . SER A 1 154 ? 33.380 8.722 -27.116 1.00 93.38 154 SER A O 1
ATOM 1209 N N . GLY A 1 155 ? 34.659 8.705 -25.283 1.00 87.81 155 GLY A N 1
ATOM 1210 C CA . GLY A 1 155 ? 33.512 8.737 -24.368 1.00 87.81 155 GLY A CA 1
ATOM 1211 C C . GLY A 1 155 ? 32.626 9.978 -24.535 1.00 87.81 155 GLY A C 1
ATOM 1212 O O . GLY A 1 155 ? 31.422 9.885 -24.335 1.00 87.81 155 GLY A O 1
ATOM 1213 N N . THR A 1 156 ? 33.191 11.120 -24.944 1.00 91.19 156 THR A N 1
ATOM 1214 C CA . THR A 1 156 ? 32.414 12.335 -25.241 1.00 91.19 156 THR A CA 1
ATOM 1215 C C . THR A 1 156 ? 31.583 12.175 -26.513 1.00 91.19 156 THR A C 1
ATOM 1217 O O . THR A 1 156 ? 30.397 12.472 -26.495 1.00 91.19 156 THR A O 1
ATOM 1220 N N . GLN A 1 157 ? 32.165 11.604 -27.573 1.00 90.94 157 GLN A N 1
ATOM 1221 C CA . GLN A 1 157 ? 31.453 11.302 -28.818 1.00 90.94 157 GLN A CA 1
ATOM 1222 C C . GLN A 1 157 ? 30.325 10.287 -28.606 1.00 90.94 157 GLN A C 1
ATOM 1224 O O . GLN A 1 157 ? 29.286 10.384 -29.251 1.00 90.94 157 GLN A O 1
ATOM 1229 N N . LEU A 1 158 ? 30.507 9.325 -27.694 1.00 90.00 158 LEU A N 1
ATOM 1230 C CA . LEU A 1 158 ? 29.452 8.379 -27.335 1.00 90.00 158 LEU A CA 1
ATOM 1231 C C . LEU A 1 158 ? 28.259 9.076 -26.666 1.00 90.00 158 LEU A C 1
ATOM 1233 O O . LEU A 1 158 ? 27.122 8.724 -26.960 1.00 90.00 158 LEU A O 1
ATOM 1237 N N . ILE A 1 159 ? 28.501 10.052 -25.787 1.00 90.44 159 ILE A N 1
ATOM 1238 C CA . ILE A 1 159 ? 27.425 10.820 -25.142 1.00 90.44 159 ILE A CA 1
ATOM 1239 C C . ILE A 1 159 ? 26.635 11.602 -26.197 1.00 90.44 159 ILE A C 1
ATOM 1241 O O . ILE A 1 159 ? 25.412 11.489 -26.237 1.00 90.44 159 ILE A O 1
ATOM 1245 N N . ASP A 1 160 ? 27.327 12.307 -27.097 1.00 90.69 160 ASP A N 1
ATOM 1246 C CA . ASP A 1 160 ? 26.688 13.064 -28.182 1.00 90.69 160 ASP A CA 1
ATOM 1247 C C . ASP A 1 160 ? 25.862 12.145 -29.104 1.00 90.69 160 ASP A C 1
ATOM 1249 O O . ASP A 1 160 ? 24.749 12.486 -29.508 1.00 90.69 160 ASP A O 1
ATOM 1253 N N . LEU A 1 161 ? 26.384 10.952 -29.411 1.00 89.44 161 LEU A N 1
ATOM 1254 C CA . LEU A 1 161 ? 25.696 9.934 -30.207 1.00 89.44 161 LEU A CA 1
ATOM 1255 C C . LEU A 1 161 ? 24.444 9.394 -29.493 1.00 89.44 161 LEU A C 1
ATOM 1257 O O . LEU A 1 161 ? 23.395 9.242 -30.119 1.00 89.44 161 LEU A O 1
ATOM 1261 N N . GLU A 1 162 ? 24.527 9.116 -28.187 1.00 89.50 162 GLU A N 1
ATOM 1262 C CA . GLU A 1 162 ? 23.378 8.686 -27.380 1.00 89.50 162 GLU A CA 1
ATOM 1263 C C . GLU A 1 162 ? 22.289 9.773 -27.332 1.00 89.50 162 GLU A C 1
ATOM 1265 O O . GLU A 1 162 ? 21.109 9.454 -27.484 1.00 89.50 162 GLU A O 1
ATOM 1270 N N . GLU A 1 163 ? 22.655 11.048 -27.178 1.00 88.81 163 GLU A N 1
ATOM 1271 C CA . GLU A 1 163 ? 21.703 12.169 -27.197 1.00 88.81 163 GLU A CA 1
ATOM 1272 C C . GLU A 1 163 ? 21.018 12.328 -28.563 1.00 88.81 163 GLU A C 1
ATOM 1274 O O . GLU A 1 163 ? 19.797 12.503 -28.628 1.00 88.81 163 GLU A O 1
ATOM 1279 N N . GLN A 1 164 ? 21.770 12.192 -29.661 1.00 88.62 164 GLN A N 1
ATOM 1280 C CA . GLN A 1 164 ? 21.218 12.215 -31.020 1.00 88.62 164 GLN A CA 1
ATOM 1281 C C . GLN A 1 164 ? 20.245 11.061 -31.266 1.00 88.62 164 GLN A C 1
ATOM 1283 O O . GLN A 1 164 ? 19.170 11.282 -31.824 1.00 88.62 164 GLN A O 1
ATOM 1288 N N . LEU A 1 165 ? 20.576 9.849 -30.812 1.00 88.38 165 LEU A N 1
ATOM 1289 C CA . LEU A 1 165 ? 19.697 8.680 -30.899 1.00 88.38 165 LEU A CA 1
ATOM 1290 C C . LEU A 1 165 ? 18.394 8.881 -30.119 1.00 88.38 165 LEU A C 1
ATOM 1292 O O . LEU A 1 165 ? 17.315 8.574 -30.625 1.00 88.38 165 LEU A O 1
ATOM 1296 N N . ILE A 1 166 ? 18.487 9.415 -28.899 1.00 86.31 166 ILE A N 1
ATOM 1297 C CA . ILE A 1 166 ? 17.337 9.721 -28.039 1.00 86.31 166 ILE A CA 1
ATOM 1298 C C . ILE A 1 166 ? 16.417 10.745 -28.718 1.00 86.31 166 ILE A C 1
ATOM 1300 O O . ILE A 1 166 ? 15.202 10.542 -28.747 1.00 86.31 166 ILE A O 1
ATOM 1304 N N . ALA A 1 167 ? 16.990 11.796 -29.315 1.00 83.81 167 ALA A N 1
ATOM 1305 C CA . ALA A 1 167 ? 16.242 12.813 -30.047 1.00 83.81 167 ALA A CA 1
ATOM 1306 C C . ALA A 1 167 ? 15.610 12.264 -31.340 1.00 83.81 167 ALA A C 1
ATOM 1308 O O . ALA A 1 167 ? 14.414 12.440 -31.551 1.00 83.81 167 ALA A O 1
ATOM 1309 N N . LYS A 1 168 ? 16.380 11.551 -32.179 1.00 84.38 168 LYS A N 1
ATOM 1310 C CA . LYS A 1 168 ? 15.915 10.976 -33.458 1.00 84.38 168 LYS A CA 1
ATOM 1311 C C . LYS A 1 168 ? 14.803 9.948 -33.286 1.00 84.38 168 LYS A C 1
ATOM 1313 O O . LYS A 1 168 ? 13.935 9.840 -34.146 1.00 84.38 168 LYS A O 1
ATOM 1318 N N . LEU A 1 169 ? 14.856 9.164 -32.212 1.00 81.19 169 LEU A N 1
ATOM 1319 C CA . LEU A 1 169 ? 13.856 8.140 -31.922 1.00 81.19 169 LEU A CA 1
ATOM 1320 C C . LEU A 1 169 ? 12.739 8.654 -31.008 1.00 81.19 169 LEU A C 1
ATOM 1322 O O . LEU A 1 169 ? 11.832 7.881 -30.708 1.00 81.19 169 LEU A O 1
ATOM 1326 N N . GLU A 1 170 ? 12.762 9.926 -30.599 1.00 80.25 170 GLU A N 1
ATOM 1327 C CA . GLU A 1 170 ? 11.759 10.554 -29.723 1.00 80.25 170 GLU A CA 1
ATOM 1328 C C . GLU A 1 170 ? 11.480 9.735 -28.452 1.00 80.25 170 GLU A C 1
ATOM 1330 O O . GLU A 1 170 ? 10.339 9.458 -28.077 1.00 80.25 170 GLU A O 1
ATOM 1335 N N . VAL A 1 171 ? 12.544 9.282 -27.796 1.00 81.62 171 VAL A N 1
ATOM 1336 C CA . VAL A 1 171 ? 12.478 8.471 -26.574 1.00 81.62 171 VAL A CA 1
ATOM 1337 C C . VAL A 1 171 ? 13.161 9.193 -25.421 1.00 81.62 171 VAL A C 1
ATOM 1339 O O . VAL A 1 171 ? 13.866 10.170 -25.620 1.00 81.62 171 VAL A O 1
ATOM 1342 N N . ALA A 1 172 ? 12.968 8.728 -24.186 1.00 79.62 172 ALA A N 1
ATOM 1343 C CA . ALA A 1 172 ? 13.515 9.400 -23.007 1.00 79.62 172 ALA A CA 1
ATOM 1344 C C . ALA A 1 172 ? 14.895 8.880 -22.573 1.00 79.62 172 ALA A C 1
ATOM 1346 O O . ALA A 1 172 ? 15.530 9.487 -21.714 1.00 79.62 172 ALA A O 1
ATOM 1347 N N . ASN A 1 173 ? 15.347 7.726 -23.078 1.00 85.94 173 ASN A N 1
ATOM 1348 C CA . ASN A 1 173 ? 16.678 7.195 -22.773 1.00 85.94 173 ASN A CA 1
ATOM 1349 C C . ASN A 1 173 ? 17.169 6.174 -23.814 1.00 85.94 173 ASN A C 1
ATOM 1351 O O . ASN A 1 173 ? 16.388 5.631 -24.593 1.00 85.94 173 ASN A O 1
ATOM 1355 N N . ARG A 1 174 ? 18.469 5.859 -23.763 1.00 84.81 174 ARG A N 1
ATOM 1356 C CA . ARG A 1 174 ? 19.149 4.931 -24.685 1.00 84.81 174 ARG A CA 1
ATOM 1357 C C . ARG A 1 174 ? 18.576 3.510 -24.732 1.00 84.81 174 ARG A C 1
ATOM 1359 O O . ARG A 1 174 ? 18.573 2.890 -25.787 1.00 84.81 174 ARG A O 1
ATOM 1366 N N . TYR A 1 175 ? 18.049 2.985 -23.624 1.00 85.06 175 TYR A N 1
ATOM 1367 C CA . TYR A 1 175 ? 17.436 1.650 -23.630 1.00 85.06 175 TYR A CA 1
ATOM 1368 C C . TYR A 1 175 ? 16.060 1.675 -24.288 1.00 85.06 175 TYR A C 1
ATOM 1370 O O . TYR A 1 175 ? 15.677 0.716 -24.950 1.00 85.06 175 TYR A O 1
ATOM 1378 N N . GLN A 1 176 ? 15.332 2.785 -24.156 1.00 84.00 176 GLN A N 1
ATOM 1379 C CA . GLN A 1 176 ? 14.110 2.995 -24.919 1.00 84.00 176 GLN A CA 1
ATOM 1380 C C . GLN A 1 176 ? 14.403 3.153 -26.414 1.00 84.00 176 GLN A C 1
ATOM 1382 O O . GLN A 1 176 ? 13.634 2.641 -27.219 1.00 84.00 176 GLN A O 1
ATOM 1387 N N . ALA A 1 177 ? 15.526 3.781 -26.783 1.00 84.31 177 ALA A N 1
ATOM 1388 C CA . ALA A 1 177 ? 15.984 3.873 -28.172 1.00 84.31 177 ALA A CA 1
ATOM 1389 C C . ALA A 1 177 ? 16.254 2.480 -28.757 1.00 84.31 177 ALA A C 1
ATOM 1391 O O . ALA A 1 177 ? 15.692 2.132 -29.793 1.00 84.31 177 ALA A O 1
ATOM 1392 N N . ALA A 1 178 ? 17.026 1.654 -28.045 1.00 85.88 178 ALA A N 1
ATOM 1393 C CA . ALA A 1 178 ? 17.292 0.268 -28.428 1.00 85.88 178 ALA A CA 1
ATOM 1394 C C . ALA A 1 178 ? 16.000 -0.569 -28.528 1.00 85.88 178 ALA A C 1
ATOM 1396 O O . ALA A 1 178 ? 15.779 -1.259 -29.521 1.00 85.88 178 ALA A O 1
ATOM 1397 N N . ALA A 1 179 ? 15.098 -0.456 -27.544 1.00 83.06 179 ALA A N 1
ATOM 1398 C CA . ALA A 1 179 ? 13.815 -1.158 -27.557 1.00 83.06 179 ALA A CA 1
ATOM 1399 C C . ALA A 1 179 ? 12.914 -0.717 -28.724 1.00 83.06 179 ALA A C 1
ATOM 1401 O O . ALA A 1 179 ? 12.347 -1.565 -29.409 1.00 83.06 179 ALA A O 1
ATOM 1402 N N . LYS A 1 180 ? 12.804 0.592 -28.992 1.00 81.88 180 LYS A N 1
ATOM 1403 C CA . LYS A 1 180 ? 12.028 1.129 -30.121 1.00 81.88 180 LYS A CA 1
ATOM 1404 C C . LYS A 1 180 ? 12.625 0.682 -31.461 1.00 81.88 180 LYS A C 1
ATOM 1406 O O . LYS A 1 180 ? 11.869 0.312 -32.350 1.00 81.88 180 LYS A O 1
ATOM 1411 N N . ALA A 1 181 ? 13.953 0.630 -31.585 1.00 82.75 181 ALA A N 1
ATOM 1412 C CA . ALA A 1 181 ? 14.635 0.138 -32.783 1.00 82.75 181 ALA A CA 1
ATOM 1413 C C . ALA A 1 181 ? 14.365 -1.353 -33.064 1.00 82.75 181 ALA A C 1
ATOM 1415 O O . ALA A 1 181 ? 14.147 -1.719 -34.218 1.00 82.75 181 ALA A O 1
ATOM 1416 N N . LEU A 1 182 ? 14.311 -2.198 -32.027 1.00 81.75 182 LEU A N 1
ATOM 1417 C CA . LEU A 1 182 ? 13.903 -3.604 -32.156 1.00 81.75 182 LEU A CA 1
ATOM 1418 C C . LEU A 1 182 ? 12.426 -3.736 -32.560 1.00 81.75 182 LEU A C 1
ATOM 1420 O O . LEU A 1 182 ? 12.102 -4.469 -33.489 1.00 81.75 182 LEU A O 1
ATOM 1424 N N . ILE A 1 183 ? 11.529 -3.001 -31.892 1.00 76.31 183 ILE A N 1
ATOM 1425 C CA . ILE A 1 183 ? 10.076 -3.053 -32.146 1.00 76.31 183 ILE A CA 1
ATOM 1426 C C . ILE A 1 183 ? 9.735 -2.596 -33.570 1.00 76.31 183 ILE A C 1
ATOM 1428 O O . ILE A 1 183 ? 8.889 -3.200 -34.223 1.00 76.31 183 ILE A O 1
ATOM 1432 N N . LEU A 1 184 ? 10.399 -1.546 -34.058 1.00 75.94 184 LEU A N 1
ATOM 1433 C CA . LEU A 1 184 ? 10.212 -1.016 -35.410 1.00 75.94 184 LEU A CA 1
ATOM 1434 C C . LEU A 1 184 ? 10.916 -1.854 -36.495 1.00 75.94 184 LEU A C 1
ATOM 1436 O O . LEU A 1 184 ? 10.823 -1.515 -37.673 1.00 75.94 184 LEU A O 1
ATOM 1440 N N . GLY A 1 185 ? 11.629 -2.926 -36.126 1.00 74.56 185 GLY A N 1
ATOM 1441 C CA . GLY A 1 185 ? 12.360 -3.780 -37.067 1.00 74.56 185 GLY A CA 1
ATOM 1442 C C . GLY A 1 185 ? 13.572 -3.105 -37.718 1.00 74.56 185 GLY A C 1
ATOM 1443 O O . GLY A 1 185 ? 14.024 -3.547 -38.771 1.00 74.56 185 GLY A O 1
ATOM 1444 N N . ILE A 1 186 ? 14.092 -2.030 -37.112 1.00 77.38 186 ILE A N 1
ATOM 1445 C CA . ILE A 1 186 ? 15.303 -1.322 -37.563 1.00 77.38 186 ILE A CA 1
ATOM 1446 C C . ILE A 1 186 ? 16.533 -2.207 -37.364 1.00 77.38 186 ILE A C 1
ATOM 1448 O O . ILE A 1 186 ? 17.434 -2.232 -38.201 1.00 77.38 186 ILE A O 1
ATOM 1452 N N . LEU A 1 187 ? 16.562 -2.916 -36.237 1.00 74.75 187 LEU A N 1
ATOM 1453 C CA . LEU A 1 187 ? 17.548 -3.940 -35.939 1.00 74.75 187 LEU A CA 1
ATOM 1454 C C . LEU A 1 187 ? 16.915 -5.297 -36.246 1.00 74.75 187 LEU A C 1
ATOM 1456 O O . LEU A 1 187 ? 15.935 -5.688 -35.614 1.00 74.75 187 LEU A O 1
ATOM 1460 N N . THR A 1 188 ? 17.456 -6.003 -37.232 1.00 64.50 188 THR A N 1
ATOM 1461 C CA . THR A 1 188 ? 17.133 -7.413 -37.462 1.00 64.50 188 THR A CA 1
ATOM 1462 C C . THR A 1 188 ? 17.890 -8.276 -36.457 1.00 64.50 188 THR A C 1
ATOM 1464 O O . THR A 1 188 ? 19.070 -8.024 -36.220 1.00 64.50 188 THR A O 1
ATOM 1467 N N . HIS A 1 189 ? 17.198 -9.262 -35.876 1.00 54.91 189 HIS A N 1
ATOM 1468 C CA . HIS A 1 189 ? 17.794 -10.315 -35.045 1.00 54.91 189 HIS A CA 1
ATOM 1469 C C . HIS A 1 189 ? 18.951 -11.041 -35.737 1.00 54.91 189 HIS A C 1
ATOM 1471 O O . HIS A 1 189 ? 18.878 -11.212 -36.977 1.00 54.91 189 HIS A O 1
#